Protein AF-0000000086029525 (afdb_homodimer)

Sequence (208 aa):
MMTVWFVSRHEGALAWIEGQTQWRIDRFVPHLDVAQVAAGDVVLGTLPVHLAAQVCAKGAAFYFLQMPQQPEQRGSEYSAEEMTRAGACLRRFDVRLLEDGEKQMMTVWFVSRHEGALAWIEGQTQWRIDRFVPHLDVAQVAAGDVVLGTLPVHLAAQVCAKGAAFYFLQMPQQPEQRGSEYSAEEMTRAGACLRRFDVRLLEDGEKQ

Solvent-accessible surface area (backbone atoms only — not comparable to full-atom values): 11808 Å² total; per-residue (Å²): 134,75,49,31,35,37,31,49,78,49,68,22,57,56,54,35,50,70,67,37,81,90,56,76,74,74,40,80,32,64,67,82,60,66,88,76,60,49,63,60,18,36,40,34,28,68,63,58,58,71,57,44,16,51,42,35,71,51,50,18,48,41,27,40,53,42,65,67,65,58,80,86,51,62,91,60,90,48,49,34,66,54,34,56,72,48,56,45,46,75,44,41,45,48,35,40,76,50,60,87,78,67,70,128,134,74,49,30,35,37,31,50,76,47,67,21,57,56,54,35,52,70,67,38,79,90,55,77,75,72,41,82,32,63,67,82,60,66,89,76,60,48,64,61,18,36,42,34,28,66,63,58,58,72,57,44,17,52,41,36,71,51,50,20,47,40,27,40,54,42,66,65,64,58,80,86,50,62,90,60,89,48,49,34,67,54,34,56,73,49,54,46,45,76,44,39,44,48,35,39,75,49,62,87,76,70,72,127

Organism: NCBI:txid211502

InterPro domains:
  IPR013443 CRISPR-associated protein Csx16 [PF09652] (5-96)
  IPR013443 CRISPR-associated protein Csx16 [TIGR02620] (5-96)

Foldseek 3Di:
DAAEEEEAPAPQVVVLVVPVVVDDHDYYYPDDDLVPAAANYEYEEDDPLVSLQSNVVRNYWYWYWDFPDDPVCPPPHDHSVRSVVRPIDIDTDHGHDDDVPPDD/DAAEEEEAPAPQVVVLVVPVVVDDHDYYYPDDDLVPAAARYEYEEDDDLVSLQSCVVRNYWYWYWDFPDDPVCPPPHDHSVRSVVRPIDIDTDHGHDDDVPDDD

Secondary structure (DSSP, 8-state):
-PPEEEE-S-HHHHHHHHT-TT---SEEESS--GGG--TT-EEEE---HHHHHHHHHTT-EEEEEE----GGGTT----HHHHHHHT-EEEEEEEEE--TT---/-PPEEEE-S-HHHHHHHHT-TT---SEEESS--GGG--TT-EEEE---HHHHHHHHHTT-EEEEEE----GGGTT----HHHHHHHT-EEEEEEEEE--TT---

Radius of gyration: 17.15 Å; Cα contacts (8 Å, |Δi|>4): 387; chains: 2; bounding box: 35×47×42 Å

pLDDT: mean 92.0, std 12.54, range [28.73, 98.81]

Structure (mmCIF, N/CA/C/O backbone):
data_AF-0000000086029525-model_v1
#
loop_
_entity.id
_entity.type
_entity.pdbx_description
1 polymer 'CRISPR-associated protein Csx16'
#
loop_
_atom_site.group_PDB
_atom_site.id
_atom_site.type_symbol
_atom_site.label_atom_id
_atom_site.label_alt_id
_atom_site.label_comp_id
_atom_site.label_asym_id
_atom_site.label_entity_id
_atom_site.label_seq_id
_atom_site.pdbx_PDB_ins_code
_atom_site.Cartn_x
_atom_site.Cartn_y
_atom_site.Cartn_z
_atom_site.occupancy
_atom_site.B_iso_or_equiv
_atom_site.auth_seq_id
_atom_site.auth_comp_id
_atom_site.auth_asym_id
_atom_site.auth_atom_id
_atom_site.pdbx_PDB_model_num
ATOM 1 N N . MET A 1 1 ? 10.617 -17.156 -19.016 1 83.62 1 MET A N 1
ATOM 2 C CA . MET A 1 1 ? 9.258 -17.594 -18.719 1 83.62 1 MET A CA 1
ATOM 3 C C . MET A 1 1 ? 8.602 -16.688 -17.703 1 83.62 1 MET A C 1
ATOM 5 O O . MET A 1 1 ? 9.289 -16.078 -16.859 1 83.62 1 MET A O 1
ATOM 9 N N . MET A 1 2 ? 7.277 -16.375 -17.797 1 95.81 2 MET A N 1
ATOM 10 C CA . MET A 1 2 ? 6.512 -15.531 -16.891 1 95.81 2 MET A CA 1
ATOM 11 C C . MET A 1 2 ? 6.25 -16.25 -15.562 1 95.81 2 MET A C 1
ATOM 13 O O . MET A 1 2 ? 5.812 -17.406 -15.547 1 95.81 2 MET A O 1
ATOM 17 N N . THR A 1 3 ? 6.695 -15.734 -14.43 1 98.44 3 THR A N 1
ATOM 18 C CA . THR A 1 3 ? 6.445 -16.281 -13.094 1 98.44 3 THR A CA 1
ATOM 19 C C . THR A 1 3 ? 5.289 -15.539 -12.422 1 98.44 3 THR A C 1
ATOM 21 O O . THR A 1 3 ? 5.211 -14.312 -12.484 1 98.44 3 THR A O 1
ATOM 24 N N . VAL A 1 4 ? 4.406 -16.344 -11.883 1 98.62 4 VAL A N 1
ATOM 25 C CA . VAL A 1 4 ? 3.332 -15.766 -11.078 1 98.62 4 VAL A CA 1
ATOM 26 C C . VAL A 1 4 ? 3.641 -15.953 -9.594 1 98.62 4 VAL A C 1
ATOM 28 O O . VAL A 1 4 ? 3.758 -17.078 -9.117 1 98.62 4 VAL A O 1
ATOM 31 N N . TRP A 1 5 ? 3.777 -14.828 -8.906 1 98.62 5 TRP A N 1
ATOM 32 C CA . TRP A 1 5 ? 4.074 -14.805 -7.48 1 98.62 5 TRP A CA 1
ATOM 33 C C . TRP A 1 5 ? 2.818 -14.516 -6.664 1 98.62 5 TRP A C 1
ATOM 35 O O . TRP A 1 5 ? 2.004 -13.672 -7.047 1 98.62 5 TRP A O 1
ATOM 45 N N . PHE A 1 6 ? 2.701 -15.258 -5.598 1 98.75 6 PHE A N 1
ATOM 46 C CA . PHE A 1 6 ? 1.72 -14.867 -4.59 1 98.75 6 PHE A CA 1
ATOM 47 C C . PHE A 1 6 ? 2.398 -14.555 -3.264 1 98.75 6 PHE A C 1
ATOM 49 O O . PHE A 1 6 ? 3.068 -15.414 -2.686 1 98.75 6 PHE A O 1
ATOM 56 N N . VAL A 1 7 ? 2.158 -13.297 -2.814 1 97.38 7 VAL A N 1
ATOM 57 C CA . VAL A 1 7 ? 2.859 -12.805 -1.633 1 97.38 7 VAL A CA 1
ATOM 58 C C . VAL A 1 7 ? 1.886 -12.703 -0.461 1 97.38 7 VAL A C 1
ATOM 60 O O . VAL A 1 7 ? 0.961 -11.883 -0.486 1 97.38 7 VAL A O 1
ATOM 63 N N . SER A 1 8 ? 2.07 -13.477 0.517 1 94.94 8 SER A N 1
ATOM 64 C CA . SER A 1 8 ? 1.297 -13.367 1.749 1 94.94 8 SER A CA 1
ATOM 65 C C . SER A 1 8 ? 1.9 -14.227 2.857 1 94.94 8 SER A C 1
ATOM 67 O O . SER A 1 8 ? 2.426 -15.312 2.594 1 94.94 8 SER A O 1
ATOM 69 N N . ARG A 1 9 ? 1.782 -13.734 4.07 1 90.81 9 ARG A N 1
ATOM 70 C CA . ARG A 1 9 ? 2.189 -14.539 5.215 1 90.81 9 ARG A CA 1
ATOM 71 C C . ARG A 1 9 ? 0.987 -15.211 5.871 1 90.81 9 ARG A C 1
ATOM 73 O O . ARG A 1 9 ? 1.142 -16.016 6.797 1 90.81 9 ARG A O 1
ATOM 80 N N . HIS A 1 10 ? -0.206 -14.836 5.41 1 91.31 10 HIS A N 1
ATOM 81 C CA . HIS A 1 10 ? -1.428 -15.305 6.059 1 91.31 10 HIS A CA 1
ATOM 82 C C . HIS A 1 10 ? -1.913 -16.609 5.441 1 91.31 10 HIS A C 1
ATOM 84 O O . HIS A 1 10 ? -2.143 -16.688 4.23 1 91.31 10 HIS A O 1
ATOM 90 N N . GLU A 1 11 ? -2.215 -17.594 6.305 1 93.81 11 GLU A N 1
ATOM 91 C CA . GLU A 1 11 ? -2.65 -18.906 5.844 1 93.81 11 GLU A CA 1
ATOM 92 C C . GLU A 1 11 ? -3.984 -18.812 5.109 1 93.81 11 GLU A C 1
ATOM 94 O O . GLU A 1 11 ? -4.207 -19.531 4.129 1 93.81 11 GLU A O 1
ATOM 99 N N . GLY A 1 12 ? -4.84 -17.984 5.59 1 95.06 12 GLY A N 1
ATOM 100 C CA . GLY A 1 12 ? -6.117 -17.812 4.922 1 95.06 12 GLY A CA 1
ATOM 101 C C . GLY A 1 12 ? -5.977 -17.328 3.492 1 95.06 12 GLY A C 1
ATOM 102 O O . GLY A 1 12 ? -6.672 -17.812 2.598 1 95.06 12 GLY A O 1
ATOM 103 N N . ALA A 1 13 ? -5.098 -16.484 3.273 1 96.19 13 ALA A N 1
ATOM 104 C CA . ALA A 1 13 ? -4.867 -15.9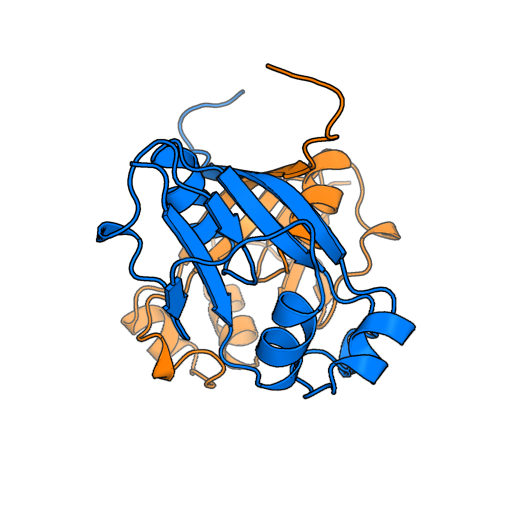45 1.934 1 96.19 13 ALA A CA 1
ATOM 105 C C . ALA A 1 13 ? -4.266 -17.016 1.017 1 96.19 13 ALA A C 1
ATOM 107 O O . ALA A 1 13 ? -4.625 -17.094 -0.161 1 96.19 13 ALA A O 1
ATOM 108 N N . LEU A 1 14 ? -3.367 -17.797 1.582 1 96.94 14 LEU A N 1
ATOM 109 C CA . LEU A 1 14 ? -2.766 -18.875 0.81 1 96.94 14 LEU A CA 1
ATOM 110 C C . LEU A 1 14 ? -3.822 -19.875 0.378 1 96.94 14 LEU A C 1
ATOM 112 O O . LEU A 1 14 ? -3.871 -20.281 -0.79 1 96.94 14 LEU A O 1
ATOM 116 N N . ALA A 1 15 ? -4.621 -20.219 1.321 1 96.81 15 ALA A N 1
ATOM 117 C CA . ALA A 1 15 ? -5.711 -21.141 1.017 1 96.81 15 ALA A CA 1
ATOM 118 C C . ALA A 1 15 ? -6.691 -20.531 0.022 1 96.81 15 ALA A C 1
ATOM 120 O O . ALA A 1 15 ? -7.168 -21.203 -0.89 1 96.81 15 ALA A O 1
ATOM 121 N N . TRP A 1 16 ? -7.023 -19.281 0.193 1 97.69 16 TRP A N 1
ATOM 122 C CA . TRP A 1 16 ? -7.984 -18.562 -0.643 1 97.69 16 TRP A CA 1
ATOM 123 C C . TRP A 1 16 ? -7.527 -18.547 -2.098 1 97.69 16 TRP A C 1
ATOM 125 O O . TRP A 1 16 ? -8.305 -18.844 -3.004 1 97.69 16 TRP A O 1
ATOM 135 N N . ILE A 1 17 ? -6.246 -18.266 -2.363 1 97.94 17 ILE A N 1
ATOM 136 C CA . ILE A 1 17 ? -5.77 -18.109 -3.732 1 97.94 17 ILE A CA 1
ATOM 137 C C . ILE A 1 17 ? -5.754 -19.453 -4.438 1 97.94 17 ILE A C 1
ATOM 139 O O . ILE A 1 17 ? -5.934 -19.531 -5.656 1 97.94 17 ILE A O 1
ATOM 143 N N . GLU A 1 18 ? -5.535 -20.438 -3.674 1 96.12 18 GLU A N 1
ATOM 144 C CA . GLU A 1 18 ? -5.555 -21.781 -4.254 1 96.12 18 GLU A CA 1
ATOM 145 C C . GLU A 1 18 ? -6.93 -22.109 -4.82 1 96.12 18 GLU A C 1
ATOM 147 O O . GLU A 1 18 ? -7.047 -22.906 -5.75 1 96.12 18 GLU A O 1
ATOM 152 N N . GLY A 1 19 ? -7.902 -21.453 -4.207 1 94.81 19 GLY A N 1
ATOM 153 C CA . GLY A 1 19 ? -9.266 -21.656 -4.68 1 94.81 19 GLY A CA 1
ATOM 154 C C . GLY A 1 19 ? -9.617 -20.812 -5.883 1 94.81 19 GLY A C 1
ATOM 155 O O . GLY A 1 19 ? -10.664 -21 -6.496 1 94.81 19 GLY A O 1
ATOM 156 N N . GLN A 1 20 ? -8.805 -19.906 -6.191 1 95.69 20 GLN A N 1
ATOM 157 C CA . GLN A 1 20 ? -9.023 -19.047 -7.352 1 95.69 20 GLN A CA 1
ATOM 158 C C . GLN A 1 20 ? -8.5 -19.703 -8.625 1 95.69 20 GLN A C 1
ATOM 160 O O . GLN A 1 20 ? -7.32 -19.578 -8.953 1 95.69 20 GLN A O 1
ATOM 165 N N . THR A 1 21 ? -9.273 -20.281 -9.422 1 92.25 21 THR A N 1
ATOM 166 C CA . THR A 1 21 ? -8.906 -21.188 -10.5 1 92.25 21 THR A CA 1
ATOM 167 C C . THR A 1 21 ? -8.297 -20.422 -11.672 1 92.25 21 THR A C 1
ATOM 169 O O . THR A 1 21 ? -7.633 -21 -12.531 1 92.25 21 THR A O 1
ATOM 172 N N . GLN A 1 22 ? -8.547 -19.172 -11.711 1 94.06 22 GLN A N 1
ATOM 173 C CA . GLN A 1 22 ? -8.031 -18.375 -12.812 1 94.06 22 GLN A CA 1
ATOM 174 C C . GLN A 1 22 ? -6.539 -18.094 -12.633 1 94.06 22 GLN A C 1
ATOM 176 O O . GLN A 1 22 ? -5.871 -17.641 -13.562 1 94.06 22 GLN A O 1
ATOM 181 N N . TRP A 1 23 ? -6.105 -18.359 -11.445 1 95.81 23 TRP A N 1
ATOM 182 C CA . TRP A 1 23 ? -4.695 -18.094 -11.18 1 95.81 23 TRP A CA 1
ATOM 183 C C . TRP A 1 23 ? -3.92 -19.391 -10.984 1 95.81 23 TRP A C 1
ATOM 185 O O . TRP A 1 23 ? -4.332 -20.25 -10.203 1 95.81 23 TRP A O 1
ATOM 195 N N . ARG A 1 24 ? -2.904 -19.562 -11.711 1 95.75 24 ARG A N 1
ATOM 196 C CA . ARG A 1 24 ? -1.906 -20.594 -11.445 1 95.75 24 ARG A CA 1
ATOM 197 C C . ARG A 1 24 ? -0.646 -20 -10.836 1 95.75 24 ARG A C 1
ATOM 199 O O . ARG A 1 24 ? 0.143 -19.359 -11.523 1 95.75 24 ARG A O 1
ATOM 206 N N . ILE A 1 25 ? -0.387 -20.328 -9.609 1 98.06 25 ILE A N 1
ATOM 207 C CA . ILE A 1 25 ? 0.708 -19.703 -8.875 1 98.06 25 ILE A CA 1
ATOM 208 C C . ILE A 1 25 ? 1.97 -20.562 -9.016 1 98.06 25 ILE A C 1
ATOM 210 O O . ILE A 1 25 ? 1.936 -21.766 -8.797 1 98.06 25 ILE A O 1
ATOM 214 N N . ASP A 1 26 ? 3.047 -19.906 -9.336 1 98.25 26 ASP A N 1
ATOM 215 C CA . ASP A 1 26 ? 4.328 -20.609 -9.461 1 98.25 26 ASP A CA 1
ATOM 216 C C . ASP A 1 26 ? 5.102 -20.562 -8.141 1 98.25 26 ASP A C 1
ATOM 218 O O . ASP A 1 26 ? 5.801 -21.516 -7.793 1 98.25 26 ASP A O 1
ATOM 222 N N . ARG A 1 27 ? 4.98 -19.422 -7.398 1 98.06 27 ARG A N 1
ATOM 223 C CA . ARG A 1 27 ? 5.77 -19.219 -6.191 1 98.06 27 ARG A CA 1
ATOM 224 C C . ARG A 1 27 ? 4.938 -18.562 -5.098 1 98.06 27 ARG A C 1
ATOM 226 O O . ARG A 1 27 ? 4.289 -17.531 -5.332 1 98.06 27 ARG A O 1
ATOM 233 N N . PHE A 1 28 ? 4.957 -19.188 -3.971 1 98.06 28 PHE A N 1
ATOM 234 C CA . PHE A 1 28 ? 4.414 -18.609 -2.752 1 98.06 28 PHE A CA 1
ATOM 235 C C . PHE A 1 28 ? 5.531 -18.062 -1.864 1 98.06 28 PHE A C 1
ATOM 237 O O . PHE A 1 28 ? 6.473 -18.797 -1.536 1 98.06 28 PHE A O 1
ATOM 244 N N . VAL A 1 29 ? 5.391 -16.781 -1.477 1 96.75 29 VAL A N 1
ATOM 245 C CA . VAL A 1 29 ? 6.414 -16.219 -0.599 1 96.75 29 VAL A CA 1
ATOM 246 C C . VAL A 1 29 ? 5.754 -15.383 0.494 1 96.75 29 VAL A C 1
ATOM 248 O O . VAL A 1 29 ? 4.77 -14.688 0.24 1 96.75 29 VAL A O 1
ATOM 251 N N . PRO A 1 30 ? 6.312 -15.469 1.726 1 94.25 30 PRO A N 1
ATOM 252 C CA . PRO A 1 30 ? 5.801 -14.578 2.773 1 94.25 30 PRO A CA 1
ATOM 253 C C . PRO A 1 30 ? 6.23 -13.125 2.58 1 94.25 30 PRO A C 1
ATOM 255 O O . PRO A 1 30 ? 5.52 -12.211 2.992 1 94.25 30 PRO A O 1
ATOM 258 N N . HIS A 1 31 ? 7.434 -12.945 2.043 1 93.94 31 HIS A N 1
ATOM 259 C CA . HIS A 1 31 ? 7.992 -11.641 1.703 1 93.94 31 HIS A CA 1
ATOM 260 C C . HIS A 1 31 ? 8.633 -11.664 0.321 1 93.94 31 HIS A C 1
ATOM 262 O O . HIS A 1 31 ? 9.398 -12.578 -0.002 1 93.94 31 HIS A O 1
ATOM 268 N N . LEU A 1 32 ? 8.367 -10.664 -0.408 1 95.5 32 LEU A N 1
ATOM 269 C CA . LEU A 1 32 ? 8.867 -10.617 -1.777 1 95.5 32 LEU A CA 1
ATOM 270 C C . LEU A 1 32 ? 10.258 -9.992 -1.824 1 95.5 32 LEU A C 1
ATOM 272 O O . LEU A 1 32 ? 10.492 -8.938 -1.235 1 95.5 32 LEU A O 1
ATOM 276 N N . ASP A 1 33 ? 11.156 -10.656 -2.373 1 95.25 33 ASP A N 1
ATOM 277 C CA . ASP A 1 33 ? 12.398 -10.047 -2.822 1 95.25 33 ASP A CA 1
ATOM 278 C C . ASP A 1 33 ? 12.281 -9.531 -4.254 1 95.25 33 ASP A C 1
ATOM 280 O O . ASP A 1 33 ? 12.383 -10.312 -5.207 1 95.25 33 ASP A O 1
ATOM 284 N N . VAL A 1 34 ? 12.109 -8.297 -4.41 1 96.75 34 VAL A N 1
ATOM 285 C CA . VAL A 1 34 ? 11.805 -7.707 -5.711 1 96.75 34 VAL A CA 1
ATOM 286 C C . VAL A 1 34 ? 12.953 -7.98 -6.68 1 96.75 34 VAL A C 1
ATOM 288 O O . VAL A 1 34 ? 12.758 -7.988 -7.898 1 96.75 34 VAL A O 1
ATOM 291 N N . ALA A 1 35 ? 14.148 -8.141 -6.176 1 96.75 35 ALA A N 1
ATOM 292 C CA . ALA A 1 35 ? 15.289 -8.438 -7.035 1 96.75 35 ALA A CA 1
ATOM 293 C C . ALA A 1 35 ? 15.047 -9.703 -7.855 1 96.75 35 ALA A C 1
ATOM 295 O O . ALA A 1 35 ? 15.641 -9.875 -8.922 1 96.75 35 ALA A O 1
ATOM 296 N N . GLN A 1 36 ? 14.18 -10.57 -7.375 1 97.75 36 GLN A N 1
ATOM 297 C CA . GLN A 1 36 ? 13.906 -11.844 -8.031 1 97.75 36 GLN A CA 1
ATOM 298 C C . GLN A 1 36 ? 12.781 -11.711 -9.055 1 97.75 36 GLN A C 1
ATOM 300 O O . GLN A 1 36 ? 12.508 -12.648 -9.805 1 97.75 36 GLN A O 1
ATOM 305 N N . VAL A 1 37 ? 12.117 -10.648 -9.109 1 98.38 37 VAL A N 1
ATOM 306 C CA . VAL A 1 37 ? 11.016 -10.406 -10.039 1 98.38 37 VAL A CA 1
ATOM 307 C C . VAL A 1 37 ? 11.57 -9.961 -11.391 1 98.38 37 VAL A C 1
ATOM 309 O O . VAL A 1 37 ? 12.477 -9.117 -11.445 1 98.38 37 VAL A O 1
ATOM 312 N N . ALA A 1 38 ? 11.109 -10.484 -12.438 1 98.25 38 ALA A N 1
ATOM 313 C CA . ALA A 1 38 ? 11.523 -10.117 -13.789 1 98.25 38 ALA A CA 1
ATOM 314 C C . ALA A 1 38 ? 10.422 -9.367 -14.523 1 98.25 38 ALA A C 1
ATOM 316 O O . ALA A 1 38 ? 9.25 -9.445 -14.141 1 98.25 38 ALA A O 1
ATOM 317 N N . ALA A 1 39 ? 10.852 -8.602 -15.531 1 98.25 39 ALA A N 1
ATOM 318 C CA . ALA A 1 39 ? 9.867 -7.98 -16.422 1 98.25 39 ALA A CA 1
ATOM 319 C C . ALA A 1 39 ? 8.906 -9.023 -16.984 1 98.25 39 ALA A C 1
ATOM 321 O O . ALA A 1 39 ? 9.328 -10.109 -17.391 1 98.25 39 ALA A O 1
ATOM 322 N N . GLY A 1 40 ? 7.613 -8.719 -16.922 1 98.31 40 GLY A N 1
ATOM 323 C CA . GLY A 1 40 ? 6.617 -9.633 -17.469 1 98.31 40 GLY A CA 1
ATOM 324 C C . GLY A 1 40 ? 6.039 -10.562 -16.422 1 98.31 40 GLY A C 1
ATOM 325 O O . GLY A 1 40 ? 5.023 -11.219 -16.656 1 98.31 40 GLY A O 1
ATOM 326 N N . ASP A 1 41 ? 6.676 -10.68 -15.195 1 98.81 41 ASP A N 1
ATOM 327 C CA . ASP A 1 41 ? 6.113 -11.453 -14.094 1 98.81 41 ASP A CA 1
ATOM 328 C C . ASP A 1 41 ? 4.805 -10.836 -13.602 1 98.81 41 ASP A C 1
ATOM 330 O O . ASP A 1 41 ? 4.457 -9.719 -13.984 1 98.81 41 ASP A O 1
ATOM 334 N N . VAL A 1 42 ? 4.078 -11.648 -12.906 1 98.69 42 VAL A N 1
ATOM 335 C CA . VAL A 1 42 ? 2.863 -11.211 -12.234 1 98.69 42 VAL A CA 1
ATOM 336 C C . VAL A 1 42 ? 3.01 -11.398 -10.727 1 98.69 42 VAL A C 1
ATOM 338 O O . VAL A 1 42 ? 3.383 -12.484 -10.266 1 98.69 42 VAL A O 1
ATOM 341 N N . VAL A 1 43 ? 2.801 -10.359 -10.031 1 98.75 43 VAL A N 1
ATOM 342 C CA . VAL A 1 43 ? 2.871 -10.406 -8.57 1 98.75 43 VAL A CA 1
ATOM 343 C C . VAL A 1 43 ? 1.486 -10.164 -7.98 1 98.75 43 VAL A C 1
ATOM 345 O O . VAL A 1 43 ? 0.894 -9.102 -8.195 1 98.75 43 VAL A O 1
ATOM 348 N N . LEU A 1 44 ? 0.964 -11.148 -7.246 1 98.56 44 LEU A N 1
ATOM 349 C CA . LEU A 1 44 ? -0.318 -11.094 -6.555 1 98.56 44 LEU A CA 1
ATOM 350 C C . LEU A 1 44 ? -0.117 -11.023 -5.043 1 98.56 44 LEU A C 1
ATOM 352 O O . LEU A 1 44 ? 0.803 -11.641 -4.504 1 98.56 44 LEU A O 1
ATOM 356 N N . GLY A 1 45 ? -1.069 -10.3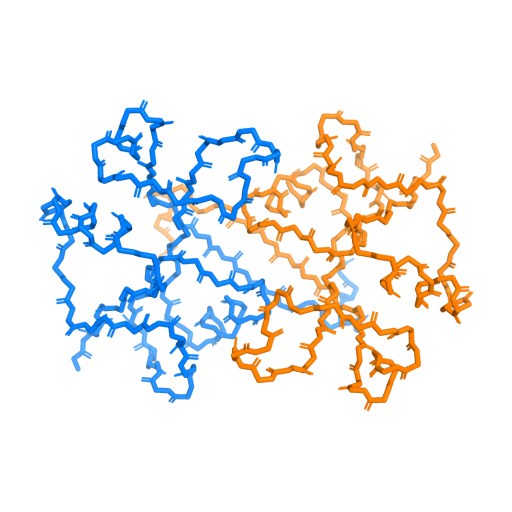05 -4.402 1 96.75 45 GLY A N 1
ATOM 357 C CA . GLY A 1 45 ? -1.056 -10.32 -2.951 1 96.75 45 GLY A CA 1
ATOM 358 C C . GLY A 1 45 ? -0.945 -8.938 -2.336 1 96.75 45 GLY A C 1
ATOM 359 O O . GLY A 1 45 ? -1.531 -7.98 -2.842 1 96.75 45 GLY A O 1
ATOM 360 N N . THR A 1 46 ? -0.375 -8.875 -1.216 1 92.19 46 THR A N 1
ATOM 361 C CA . THR A 1 46 ? -0.274 -7.617 -0.493 1 92.19 46 THR A CA 1
ATOM 362 C C . THR A 1 46 ? 1.181 -7.164 -0.394 1 92.19 46 THR A C 1
ATOM 364 O O . THR A 1 46 ? 2.049 -7.938 0.014 1 92.19 46 THR A O 1
ATOM 367 N N . LEU A 1 47 ? 1.479 -6.035 -0.812 1 93.5 47 LEU A N 1
ATOM 368 C CA . LEU A 1 47 ? 2.771 -5.367 -0.702 1 93.5 47 LEU A CA 1
ATOM 369 C C . LEU A 1 47 ? 2.602 -3.936 -0.204 1 93.5 47 LEU A C 1
ATOM 371 O O . LEU A 1 47 ? 1.59 -3.289 -0.49 1 93.5 47 LEU A O 1
ATOM 375 N N . PRO A 1 48 ? 3.604 -3.492 0.525 1 93.06 48 PRO A N 1
ATOM 376 C CA . PRO A 1 48 ? 3.576 -2.045 0.742 1 93.06 48 PRO A CA 1
ATOM 377 C C . PRO A 1 48 ? 3.734 -1.25 -0.553 1 93.06 48 PRO A C 1
ATOM 379 O O . PRO A 1 48 ? 4.234 -1.779 -1.548 1 93.06 48 PRO A O 1
ATOM 382 N N . VAL A 1 49 ? 3.33 -0.069 -0.563 1 96.69 49 VAL A N 1
ATOM 383 C CA . VAL A 1 49 ? 3.236 0.784 -1.743 1 96.69 49 VAL A CA 1
ATOM 384 C C . VAL A 1 49 ? 4.602 0.885 -2.418 1 96.69 49 VAL A C 1
ATOM 386 O O . VAL A 1 49 ? 4.707 0.786 -3.643 1 96.69 49 VAL A O 1
ATOM 389 N N . HIS A 1 50 ? 5.699 1.027 -1.668 1 95.75 50 HIS A N 1
ATOM 390 C CA . HIS A 1 50 ? 7.008 1.245 -2.275 1 95.75 50 HIS A CA 1
ATOM 391 C C . HIS A 1 50 ? 7.5 -0.01 -2.988 1 95.75 50 HIS A C 1
ATOM 393 O O . HIS A 1 50 ? 8.141 0.079 -4.039 1 95.75 50 HIS A O 1
ATOM 399 N N . LEU A 1 51 ? 7.184 -1.159 -2.463 1 95.94 51 LEU A N 1
ATOM 400 C CA . LEU A 1 51 ? 7.574 -2.393 -3.139 1 95.94 51 LEU A CA 1
ATOM 401 C C . LEU A 1 51 ? 6.719 -2.625 -4.379 1 95.94 51 LEU A C 1
ATOM 403 O O . LEU A 1 51 ? 7.219 -3.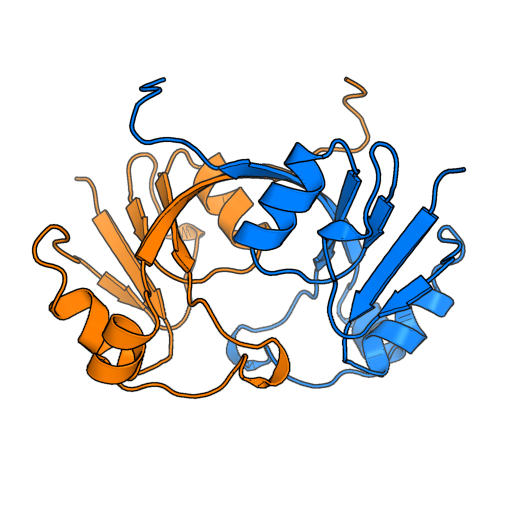098 -5.402 1 95.94 51 LEU A O 1
ATOM 407 N N . ALA A 1 52 ? 5.43 -2.309 -4.25 1 98.12 52 ALA A N 1
ATOM 408 C CA . ALA A 1 52 ? 4.57 -2.373 -5.434 1 98.12 52 ALA A CA 1
ATOM 409 C C . ALA A 1 52 ? 5.113 -1.486 -6.551 1 98.12 52 ALA A C 1
ATOM 411 O O . ALA A 1 52 ? 5.098 -1.876 -7.719 1 98.12 52 ALA A O 1
ATOM 412 N N . ALA A 1 53 ? 5.59 -0.312 -6.18 1 98.31 53 ALA A N 1
ATOM 413 C CA . ALA A 1 53 ? 6.168 0.601 -7.164 1 98.31 53 ALA A CA 1
ATOM 414 C C . ALA A 1 53 ? 7.391 -0.018 -7.832 1 98.31 53 ALA A C 1
ATOM 416 O O . ALA A 1 53 ? 7.582 0.129 -9.039 1 98.31 53 ALA A O 1
ATOM 417 N N . GLN A 1 54 ? 8.188 -0.676 -7.043 1 98.12 54 GLN A N 1
ATOM 418 C CA . GLN A 1 54 ? 9.367 -1.321 -7.605 1 98.12 54 GLN A CA 1
ATOM 419 C C . GLN A 1 54 ? 8.977 -2.443 -8.562 1 98.12 54 GLN A C 1
ATOM 421 O O . GLN A 1 54 ? 9.594 -2.605 -9.617 1 98.12 54 GLN A O 1
ATOM 426 N N . VAL A 1 55 ? 7.996 -3.244 -8.195 1 98.62 55 VAL A N 1
ATOM 427 C CA . VAL A 1 55 ? 7.488 -4.305 -9.055 1 98.62 55 VAL A CA 1
ATOM 428 C C . VAL A 1 55 ? 7.043 -3.717 -10.391 1 98.62 55 VAL A C 1
ATOM 430 O O . VAL A 1 55 ? 7.43 -4.207 -11.453 1 98.62 55 VAL A O 1
ATOM 433 N N . CYS A 1 56 ? 6.227 -2.662 -10.336 1 98.69 56 CYS A N 1
ATOM 434 C CA . CYS A 1 56 ? 5.723 -2.018 -11.539 1 98.69 56 CYS A CA 1
ATOM 435 C C . CYS A 1 56 ? 6.867 -1.436 -12.367 1 98.69 56 CYS A C 1
ATOM 437 O O . CYS A 1 56 ? 6.859 -1.525 -13.594 1 98.69 56 CYS A O 1
ATOM 439 N N . ALA A 1 57 ? 7.805 -0.859 -11.695 1 98.31 57 ALA A N 1
ATOM 440 C CA . ALA A 1 57 ? 8.938 -0.236 -12.383 1 98.31 57 ALA A CA 1
ATOM 441 C C . ALA A 1 57 ? 9.742 -1.27 -13.164 1 98.31 57 ALA A C 1
ATOM 443 O O . ALA A 1 57 ? 10.344 -0.949 -14.188 1 98.31 57 ALA A O 1
ATOM 444 N N . LYS A 1 58 ? 9.727 -2.477 -12.75 1 98.06 58 LYS A N 1
ATOM 445 C CA . LYS A 1 58 ? 10.453 -3.549 -13.422 1 98.06 58 LYS A CA 1
ATOM 446 C C . LYS A 1 58 ? 9.688 -4.059 -14.641 1 98.06 58 LYS A C 1
ATOM 448 O O . LYS A 1 58 ? 10.203 -4.879 -15.406 1 98.06 58 LYS A O 1
ATOM 453 N N . GLY A 1 59 ? 8.516 -3.633 -14.742 1 98.19 59 GLY A N 1
ATOM 454 C CA . GLY A 1 59 ? 7.695 -4.074 -15.859 1 98.19 59 GLY A CA 1
ATOM 455 C C . GLY A 1 59 ? 6.859 -5.301 -15.539 1 98.19 59 GLY A C 1
ATOM 456 O O . GLY A 1 59 ? 6.359 -5.969 -16.438 1 98.19 59 GLY A O 1
ATOM 457 N N . ALA A 1 60 ? 6.754 -5.676 -14.273 1 98.62 60 ALA A N 1
ATOM 458 C CA . ALA A 1 60 ? 5.871 -6.754 -13.836 1 98.62 60 ALA A CA 1
ATOM 459 C C . ALA A 1 60 ? 4.477 -6.223 -13.523 1 98.62 60 ALA A C 1
ATOM 461 O O . ALA A 1 60 ? 4.305 -5.035 -13.242 1 98.62 60 ALA A O 1
ATOM 462 N N . ALA A 1 61 ? 3.5 -7.062 -13.648 1 98.38 61 ALA A N 1
ATOM 463 C CA . ALA A 1 61 ? 2.135 -6.703 -13.273 1 98.38 61 ALA A CA 1
ATOM 464 C C . ALA A 1 61 ? 1.896 -6.926 -11.789 1 98.38 61 ALA A C 1
ATOM 466 O O . ALA A 1 61 ? 2.369 -7.914 -11.219 1 98.38 61 ALA A O 1
ATOM 467 N N . PHE A 1 62 ? 1.15 -6.016 -11.18 1 98.69 62 PHE A N 1
ATOM 468 C CA . PHE A 1 62 ? 0.879 -6.102 -9.75 1 98.69 62 PHE A CA 1
ATOM 469 C C . PHE A 1 62 ? -0.622 -6.133 -9.484 1 98.69 62 PHE A C 1
ATOM 471 O O . PHE A 1 62 ? -1.353 -5.238 -9.914 1 98.69 62 PHE A O 1
ATOM 478 N N . TYR A 1 63 ? -1.056 -7.195 -8.852 1 98.44 63 TYR A N 1
ATOM 479 C CA . TYR A 1 63 ? -2.43 -7.34 -8.383 1 98.44 63 TYR A CA 1
ATOM 480 C C . TYR A 1 63 ? -2.494 -7.305 -6.859 1 98.44 63 TYR A C 1
ATOM 482 O O . TYR A 1 63 ? -1.871 -8.133 -6.188 1 98.44 63 TYR A O 1
ATOM 490 N N . PHE A 1 64 ? -3.242 -6.367 -6.391 1 97.94 64 PHE A N 1
ATOM 491 C CA . PHE A 1 64 ? -3.389 -6.203 -4.949 1 97.94 64 PHE A CA 1
ATOM 492 C C . PHE A 1 64 ? -4.562 -7.023 -4.426 1 97.94 64 PHE A C 1
ATOM 494 O O . PHE A 1 64 ? -5.648 -7.004 -5.008 1 97.94 64 PHE A O 1
ATOM 501 N N . LEU A 1 65 ? -4.281 -7.809 -3.393 1 96.81 65 LEU A N 1
ATOM 502 C CA . LEU A 1 65 ? -5.352 -8.516 -2.703 1 96.81 65 LEU A CA 1
ATOM 503 C C . LEU A 1 65 ? -6.145 -7.57 -1.805 1 96.81 65 LEU A C 1
ATOM 505 O O . LEU A 1 65 ? -5.629 -7.094 -0.792 1 96.81 65 LEU A O 1
ATOM 509 N N . GLN A 1 66 ? -7.324 -7.328 -2.215 1 94.19 66 GLN A N 1
ATOM 510 C CA . GLN A 1 66 ? -8.211 -6.473 -1.438 1 94.19 66 GLN A CA 1
ATOM 511 C C . GLN A 1 66 ? -9.125 -7.301 -0.534 1 94.19 66 GLN A C 1
ATOM 513 O O . GLN A 1 66 ? -9.75 -8.258 -0.987 1 94.19 66 GLN A O 1
ATOM 518 N N . MET A 1 67 ? -9.062 -6.957 0.648 1 91 67 MET A N 1
ATOM 519 C CA . MET A 1 67 ? -9.961 -7.535 1.646 1 91 67 MET A CA 1
ATOM 520 C C . MET A 1 67 ? -10.875 -6.469 2.24 1 91 67 MET A C 1
ATOM 522 O O . MET A 1 67 ? -10.469 -5.723 3.133 1 91 67 MET A O 1
ATOM 526 N N . PRO A 1 68 ? -12.102 -6.418 1.591 1 87.62 68 PRO A N 1
ATOM 527 C CA . PRO A 1 68 ? -13.031 -5.48 2.232 1 87.62 68 PRO A CA 1
ATOM 528 C C . PRO A 1 68 ? -13.242 -5.789 3.713 1 87.62 68 PRO A C 1
ATOM 530 O O . PRO A 1 68 ? -13.727 -6.871 4.059 1 87.62 68 PRO A O 1
ATOM 533 N N . GLN A 1 69 ? -12.742 -4.988 4.543 1 83 69 GLN A N 1
ATOM 534 C CA . GLN A 1 69 ? -12.867 -5.16 5.984 1 83 69 GLN A CA 1
ATOM 535 C C . GLN A 1 69 ? -12.867 -3.814 6.703 1 83 69 GLN A C 1
ATOM 537 O O . GLN A 1 69 ? -12.43 -2.807 6.141 1 83 69 GLN A O 1
ATOM 542 N N . GLN A 1 70 ? -13.43 -3.918 7.887 1 81.12 70 GLN A N 1
ATOM 543 C CA . GLN A 1 70 ? -13.344 -2.725 8.719 1 81.12 70 GLN A CA 1
ATOM 544 C C . GLN A 1 70 ? -11.898 -2.445 9.125 1 81.12 70 GLN A C 1
ATOM 546 O O . GLN A 1 70 ? -11.102 -3.375 9.281 1 81.12 70 GLN A O 1
ATOM 551 N N . PRO A 1 71 ? -11.531 -1.138 9.188 1 76.88 71 PRO A N 1
ATOM 552 C CA . PRO A 1 71 ? -10.148 -0.76 9.508 1 76.88 71 PRO A CA 1
ATOM 553 C C . PRO A 1 71 ? -9.617 -1.461 10.75 1 76.88 71 PRO A C 1
ATOM 555 O O . PRO A 1 71 ? -8.453 -1.85 10.797 1 76.88 71 PRO A O 1
ATOM 558 N N . GLU A 1 72 ? -10.547 -1.755 11.664 1 74.94 72 GLU A N 1
ATOM 559 C CA . GLU A 1 72 ? -10.141 -2.34 12.945 1 74.94 72 GLU A CA 1
ATOM 560 C C . GLU A 1 72 ? -9.797 -3.818 12.781 1 74.94 72 GLU A C 1
ATOM 562 O O . GLU A 1 72 ? -9.164 -4.41 13.664 1 74.94 72 GLU A O 1
ATOM 567 N N . GLN A 1 73 ? -10.211 -4.309 11.664 1 78.81 73 GLN A N 1
ATOM 568 C CA . GLN A 1 73 ? -10.023 -5.742 11.469 1 78.81 73 GLN A CA 1
ATOM 569 C C . GLN A 1 73 ? -8.773 -6.023 10.633 1 78.81 73 GLN A C 1
ATOM 571 O O . GLN A 1 73 ? -8.406 -7.18 10.43 1 78.81 73 GLN A O 1
ATOM 576 N N . ARG A 1 74 ? -8.18 -4.918 10.25 1 72.69 74 ARG A N 1
ATOM 577 C CA . ARG A 1 74 ? -6.977 -5.121 9.445 1 72.69 74 ARG A CA 1
ATOM 578 C C . ARG A 1 74 ? -5.879 -5.789 10.266 1 72.69 74 ARG A C 1
ATOM 580 O O . ARG A 1 74 ? -5.699 -5.48 11.445 1 72.69 74 ARG A O 1
ATOM 587 N N . GLY A 1 75 ? -5.238 -6.672 9.664 1 72.56 75 GLY A N 1
ATOM 588 C CA . GLY A 1 75 ? -4.219 -7.438 10.367 1 72.56 75 GLY A CA 1
ATOM 589 C C . GLY A 1 75 ? -4.754 -8.711 10.992 1 72.56 75 GLY A C 1
ATOM 590 O O . GLY A 1 75 ? -3.988 -9.531 11.5 1 72.56 75 GLY A O 1
ATOM 591 N N . SER A 1 76 ? -6.035 -8.875 10.906 1 78.44 76 SER A N 1
ATOM 592 C CA . SER A 1 76 ? -6.656 -10.086 11.445 1 78.44 76 SER A CA 1
ATOM 593 C C . SER A 1 76 ? -6.484 -11.266 10.5 1 78.44 76 SER A C 1
ATOM 595 O O . SER A 1 76 ? -6.285 -11.078 9.297 1 78.44 76 SER A O 1
ATOM 597 N N . GLU A 1 77 ? -6.594 -12.375 11.086 1 86.56 77 GLU A N 1
ATOM 598 C CA . GLU A 1 77 ? -6.531 -13.594 10.281 1 86.56 77 GLU A CA 1
ATOM 599 C C . GLU A 1 77 ? -7.926 -14.062 9.867 1 86.56 77 GLU A C 1
ATOM 601 O O . GLU A 1 77 ? -8.844 -14.094 10.688 1 86.56 77 GLU A O 1
ATOM 606 N N . TYR A 1 78 ? -8.055 -14.359 8.609 1 91.31 78 TYR A N 1
ATOM 607 C CA . TYR A 1 78 ? -9.289 -14.875 8.031 1 91.31 78 TYR A CA 1
ATOM 608 C C . TYR A 1 78 ? -9.062 -16.234 7.387 1 91.31 78 TYR A C 1
ATOM 610 O O . TYR A 1 78 ? -7.969 -16.531 6.895 1 91.31 78 TYR A O 1
ATOM 618 N N . SER A 1 79 ? -10.148 -17.047 7.516 1 93.81 79 SER A N 1
ATOM 619 C CA . SER A 1 79 ? -10.117 -18.266 6.699 1 93.81 79 SER A CA 1
ATOM 620 C C . SER A 1 79 ? -10.406 -17.953 5.234 1 93.81 79 SER A C 1
ATOM 622 O O . SER A 1 79 ? -10.891 -16.859 4.91 1 93.81 79 SER A O 1
ATOM 624 N N . ALA A 1 80 ? -10.148 -18.906 4.41 1 95.94 80 ALA A N 1
ATOM 625 C CA . ALA A 1 80 ? -10.453 -18.75 2.99 1 95.94 80 ALA A CA 1
ATOM 626 C C . ALA A 1 80 ? -11.945 -18.484 2.773 1 95.94 80 ALA A C 1
ATOM 628 O O . ALA A 1 80 ? -12.32 -17.656 1.945 1 95.94 80 ALA A O 1
ATOM 629 N N . GLU A 1 81 ? -12.68 -19.188 3.504 1 95.5 81 GLU A N 1
ATOM 630 C CA . GLU A 1 81 ? -14.133 -19.047 3.383 1 95.5 81 GLU A CA 1
ATOM 631 C C . GLU A 1 81 ? -14.586 -17.656 3.836 1 95.5 81 GLU A C 1
ATOM 633 O O . GLU A 1 81 ? -15.422 -17.031 3.188 1 95.5 81 GLU A O 1
ATOM 638 N N . GLU A 1 82 ? -14.031 -17.234 4.922 1 94.62 82 GLU A N 1
ATOM 639 C CA . GLU A 1 82 ? -14.352 -15.906 5.418 1 94.62 82 GLU A CA 1
ATOM 640 C C . GLU A 1 82 ? -13.914 -14.828 4.43 1 94.62 82 GLU A C 1
ATOM 642 O O . GLU A 1 82 ? -14.633 -13.844 4.215 1 94.62 82 GLU A O 1
ATOM 647 N N . MET A 1 83 ? -12.789 -15.047 3.791 1 95.25 83 MET A N 1
ATOM 648 C CA . MET A 1 83 ? -12.305 -14.102 2.791 1 95.25 83 MET A CA 1
ATOM 649 C C . MET A 1 83 ? -13.25 -14.031 1.602 1 95.25 83 MET A C 1
ATOM 651 O O . MET A 1 83 ? -13.586 -12.938 1.135 1 95.25 83 MET A O 1
ATOM 655 N N . THR A 1 84 ? -13.664 -15.172 1.184 1 95.06 84 THR A N 1
ATOM 656 C CA . THR A 1 84 ? -14.602 -15.227 0.066 1 95.06 84 THR A CA 1
ATOM 657 C C . THR A 1 84 ? -15.906 -14.516 0.417 1 95.06 84 THR A C 1
ATOM 659 O O . THR A 1 84 ? -16.406 -13.711 -0.372 1 95.06 84 THR A O 1
ATOM 662 N N . ARG A 1 85 ? -16.344 -14.711 1.616 1 94.31 85 ARG A N 1
ATOM 663 C CA . ARG A 1 85 ? -17.594 -14.102 2.062 1 94.31 85 ARG A CA 1
ATOM 664 C C . ARG A 1 85 ? -17.453 -12.586 2.178 1 94.31 85 ARG A C 1
ATOM 666 O O . ARG A 1 85 ? -18.391 -11.844 1.882 1 94.31 85 ARG A O 1
ATOM 673 N N . ALA A 1 86 ? -16.297 -12.203 2.586 1 93.19 86 ALA A N 1
ATOM 674 C CA . ALA A 1 86 ? -16.047 -10.781 2.775 1 93.19 86 ALA A CA 1
ATOM 675 C C . ALA A 1 86 ? -15.867 -10.07 1.437 1 93.19 86 ALA A C 1
ATOM 677 O O . ALA A 1 86 ? -15.867 -8.836 1.374 1 93.19 86 ALA A O 1
ATOM 678 N N . GLY A 1 87 ? -15.688 -10.836 0.356 1 94.88 87 GLY A N 1
ATOM 679 C CA . GLY A 1 87 ? -15.547 -10.242 -0.964 1 94.88 87 GLY A CA 1
ATOM 680 C C . GLY A 1 87 ? -14.102 -9.977 -1.345 1 94.88 87 GLY A C 1
ATOM 681 O O . GLY A 1 87 ? -13.812 -9.023 -2.076 1 94.88 87 GLY A O 1
ATOM 682 N N . ALA A 1 88 ? -13.188 -10.805 -0.812 1 95.44 88 ALA A N 1
ATOM 683 C CA . ALA A 1 88 ? -11.781 -10.695 -1.191 1 95.44 88 ALA A CA 1
ATOM 684 C C . ALA A 1 88 ? -11.609 -10.82 -2.703 1 95.44 88 ALA A C 1
ATOM 686 O O . ALA A 1 88 ? -12.281 -11.633 -3.346 1 95.44 88 ALA A O 1
ATOM 687 N N . CYS A 1 89 ? -10.766 -10.008 -3.256 1 96 89 CYS A N 1
ATOM 688 C CA . CYS A 1 89 ? -10.523 -10.047 -4.691 1 96 89 CYS A CA 1
ATOM 689 C C . CYS A 1 89 ? -9.141 -9.484 -5.027 1 96 89 CYS A C 1
ATOM 691 O O . CYS A 1 89 ? -8.492 -8.883 -4.18 1 96 89 CYS A O 1
ATOM 693 N N . LEU A 1 90 ? -8.68 -9.758 -6.219 1 96.94 90 LEU A N 1
ATOM 694 C CA . LEU A 1 90 ? -7.441 -9.219 -6.758 1 96.94 90 LEU A CA 1
ATOM 695 C C . LEU A 1 90 ? -7.727 -8.148 -7.805 1 96.94 90 LEU A C 1
ATOM 697 O O . LEU A 1 90 ? -8.531 -8.359 -8.719 1 96.94 90 LEU A O 1
ATOM 701 N N . ARG A 1 91 ? -7.098 -7.004 -7.617 1 97.19 91 ARG A N 1
ATOM 702 C CA . ARG A 1 91 ? -7.238 -5.922 -8.586 1 9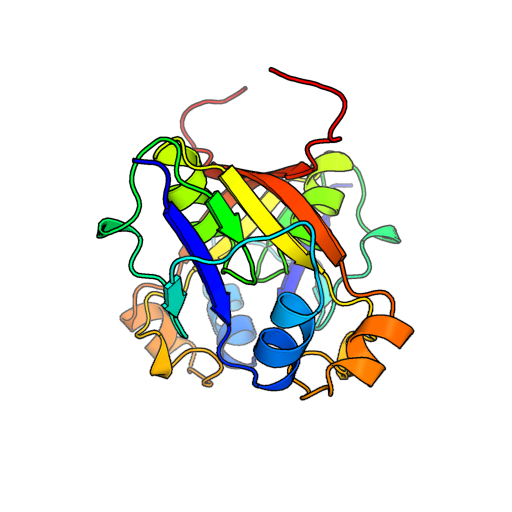7.19 91 ARG A CA 1
ATOM 703 C C . ARG A 1 91 ? -5.871 -5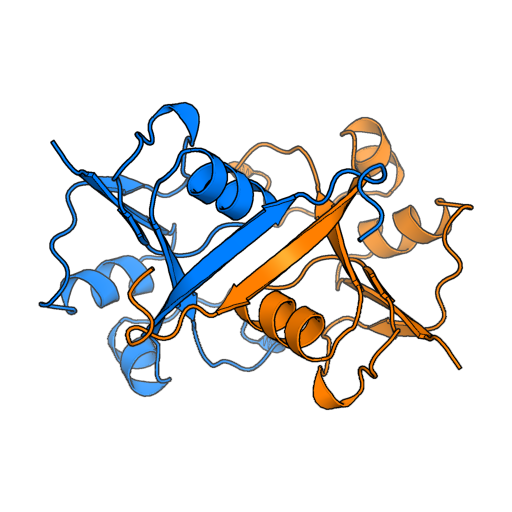.406 -9.031 1 97.19 91 ARG A C 1
ATOM 705 O O . ARG A 1 91 ? -4.949 -5.297 -8.219 1 97.19 91 ARG A O 1
ATOM 712 N N . ARG A 1 92 ? -5.84 -5.039 -10.273 1 98.31 92 ARG A N 1
ATOM 713 C CA . ARG A 1 92 ? -4.566 -4.613 -10.844 1 98.31 92 ARG A CA 1
ATOM 714 C C . ARG A 1 92 ? -4.34 -3.123 -10.617 1 98.31 92 ARG A C 1
ATOM 716 O O . ARG A 1 92 ? -5.242 -2.311 -10.82 1 98.31 92 ARG A O 1
ATOM 723 N N . PHE A 1 93 ? -3.152 -2.801 -10.258 1 98.62 93 PHE A N 1
ATOM 724 C CA . PHE A 1 93 ? -2.785 -1.41 -10.023 1 98.62 93 PHE A CA 1
ATOM 725 C C . PHE A 1 93 ? -1.471 -1.074 -10.719 1 98.62 93 PHE A C 1
ATOM 727 O O . PHE A 1 93 ? -0.626 -1.95 -10.914 1 98.62 93 PHE A O 1
ATOM 734 N N . ASP A 1 94 ? -1.344 0.116 -11.148 1 98.69 94 ASP A N 1
ATOM 735 C CA . ASP A 1 94 ? -0.056 0.728 -11.461 1 98.69 94 ASP A CA 1
ATOM 736 C C . ASP A 1 94 ? 0.396 1.659 -10.336 1 98.69 94 ASP A C 1
ATOM 738 O O . ASP A 1 94 ? -0.375 2.502 -9.875 1 98.69 94 ASP A O 1
ATOM 742 N N . VAL A 1 95 ? 1.554 1.448 -9.867 1 98.69 95 VAL A N 1
ATOM 743 C CA . VAL A 1 95 ? 2.133 2.227 -8.773 1 98.69 95 VAL A CA 1
ATOM 744 C C . VAL A 1 95 ? 3.467 2.822 -9.219 1 98.69 95 VAL A C 1
ATOM 746 O O . VAL A 1 95 ? 4.352 2.1 -9.688 1 98.69 95 VAL A O 1
ATOM 749 N N . ARG A 1 96 ? 3.617 4.188 -9.023 1 98.56 96 ARG A N 1
ATOM 750 C CA . ARG A 1 96 ? 4.812 4.859 -9.516 1 98.56 96 ARG A CA 1
ATOM 751 C C . ARG A 1 96 ? 5.359 5.84 -8.484 1 98.56 96 ARG A C 1
ATOM 753 O O . ARG A 1 96 ? 4.613 6.66 -7.945 1 98.56 96 ARG A O 1
ATOM 760 N N . LEU A 1 97 ? 6.586 5.727 -8.195 1 98.12 97 LEU A N 1
ATOM 761 C CA . LEU A 1 97 ? 7.289 6.754 -7.434 1 98.12 97 LEU A CA 1
ATOM 762 C C . LEU A 1 97 ? 7.395 8.047 -8.234 1 98.12 97 LEU A C 1
ATOM 764 O O . LEU A 1 97 ? 7.777 8.031 -9.406 1 98.12 97 LEU A O 1
ATOM 768 N N . LEU A 1 98 ? 6.945 9.141 -7.617 1 96.19 98 LEU A N 1
ATOM 769 C CA . LEU A 1 98 ? 7.031 10.43 -8.289 1 96.19 98 LEU A CA 1
ATOM 770 C C . LEU A 1 98 ? 8.227 11.227 -7.785 1 96.19 98 LEU A C 1
ATOM 772 O O . LEU A 1 98 ? 8.461 11.312 -6.574 1 96.19 98 LEU A O 1
ATOM 776 N N . GLU A 1 99 ? 9.328 11.344 -8.484 1 81.25 99 GLU A N 1
ATOM 777 C CA . GLU A 1 99 ? 10.508 12.109 -8.086 1 81.25 99 GLU A CA 1
ATOM 778 C C . GLU A 1 99 ? 10.18 13.594 -7.977 1 81.25 99 GLU A C 1
ATOM 780 O O . GLU A 1 99 ? 9.312 14.102 -8.688 1 81.25 99 GLU A O 1
ATOM 785 N N . ASP A 1 100 ? 10.234 14.25 -6.84 1 63.84 100 ASP A N 1
ATOM 786 C CA . ASP A 1 100 ? 10.023 15.688 -6.672 1 63.84 100 ASP A CA 1
ATOM 787 C C . ASP A 1 100 ? 10.336 16.438 -7.957 1 63.84 100 ASP A C 1
ATOM 789 O O . ASP A 1 100 ? 9.891 17.578 -8.141 1 63.84 100 ASP A O 1
ATOM 793 N N . GLY A 1 101 ? 11.297 16.047 -8.734 1 50.72 101 GLY A N 1
ATOM 794 C CA . GLY A 1 101 ? 11.578 16.906 -9.875 1 50.72 101 GLY A CA 1
ATOM 795 C C . GLY A 1 101 ? 10.422 17.016 -10.844 1 50.72 101 GLY A C 1
ATOM 796 O O . GLY A 1 101 ? 10.422 17.875 -11.727 1 50.72 101 GLY A O 1
ATOM 797 N N . GLU A 1 102 ? 9.805 15.938 -11.203 1 39.62 102 GLU A N 1
ATOM 798 C CA . GLU A 1 102 ? 8.93 16.031 -12.367 1 39.62 102 GLU A CA 1
ATOM 799 C C . GLU A 1 102 ? 7.59 16.656 -12 1 39.62 102 GLU A C 1
ATOM 801 O O . GLU A 1 102 ? 6.816 16.078 -11.242 1 39.62 102 GLU A O 1
ATOM 806 N N . LYS A 1 103 ? 7.547 17.781 -11.586 1 38.34 103 LYS A N 1
ATOM 807 C CA . LYS A 1 103 ? 6.391 18.672 -11.68 1 38.34 103 LYS A CA 1
ATOM 808 C C . LYS A 1 103 ? 5.469 18.25 -12.82 1 38.34 103 LYS A C 1
ATOM 810 O O . LYS A 1 103 ? 5.895 18.188 -13.977 1 38.34 103 LYS A O 1
ATOM 815 N N . GLN A 1 104 ? 4.461 17.359 -12.672 1 29.56 104 GLN A N 1
ATOM 816 C CA . GLN A 1 104 ? 3.52 17.484 -13.781 1 29.56 104 GLN A CA 1
ATOM 817 C C . GLN A 1 104 ? 3.039 18.938 -13.93 1 29.56 104 GLN A C 1
ATOM 819 O O . GLN A 1 104 ? 2.689 19.578 -12.945 1 29.56 104 GLN A O 1
ATOM 824 N N . MET B 1 1 ? -9.742 25.125 0.942 1 83.19 1 MET B N 1
ATOM 825 C CA . MET B 1 1 ? -8.406 25.141 1.54 1 83.19 1 MET B CA 1
ATOM 826 C C . MET B 1 1 ? -7.77 23.75 1.483 1 83.19 1 MET B C 1
ATOM 828 O O . MET B 1 1 ? -8.477 22.75 1.492 1 83.19 1 MET B O 1
ATOM 832 N N . MET B 1 2 ? -6.434 23.609 1.253 1 95.81 2 MET B N 1
ATOM 833 C CA . MET B 1 2 ? -5.684 22.359 1.178 1 95.81 2 MET B CA 1
ATOM 834 C C . MET B 1 2 ? -5.484 21.75 2.566 1 95.81 2 MET B C 1
ATOM 836 O O . MET B 1 2 ? -5.066 22.453 3.492 1 95.81 2 MET B O 1
ATOM 840 N N . THR B 1 3 ? -5.969 20.562 2.854 1 98.44 3 THR B N 1
ATOM 841 C CA . THR B 1 3 ? -5.777 19.844 4.109 1 98.44 3 THR B CA 1
ATOM 842 C C . THR B 1 3 ? -4.637 18.844 3.992 1 98.44 3 THR B C 1
ATOM 844 O O . THR B 1 3 ? -4.531 18.125 2.99 1 98.44 3 THR B O 1
ATOM 847 N N . VAL B 1 4 ? -3.791 18.891 4.992 1 98.62 4 VAL B N 1
ATOM 848 C CA . VAL B 1 4 ? -2.738 17.891 5.078 1 98.62 4 VAL B CA 1
ATOM 849 C C . VAL B 1 4 ? -3.105 16.844 6.133 1 98.62 4 VAL B C 1
ATOM 851 O O . VAL B 1 4 ? -3.26 17.172 7.312 1 98.62 4 VAL B O 1
ATOM 854 N N . TRP B 1 5 ? -3.24 15.609 5.668 1 98.69 5 TRP B N 1
ATOM 855 C CA . TRP B 1 5 ? -3.592 14.477 6.516 1 98.69 5 TRP B CA 1
ATOM 856 C C . TRP B 1 5 ? -2.361 13.641 6.844 1 98.69 5 TRP B C 1
ATOM 858 O O . TRP B 1 5 ? -1.52 13.398 5.973 1 98.69 5 TRP B O 1
ATOM 868 N N . PHE B 1 6 ? -2.299 13.266 8.086 1 98.75 6 PHE B N 1
ATOM 869 C CA . PHE B 1 6 ? -1.349 12.211 8.438 1 98.75 6 PHE B CA 1
ATOM 870 C C . PHE B 1 6 ? -2.07 10.992 8.992 1 98.75 6 PHE B C 1
ATOM 872 O O . PHE B 1 6 ? -2.771 11.078 10 1 98.75 6 PHE B O 1
ATOM 879 N N . VAL B 1 7 ? -1.815 9.852 8.297 1 97.44 7 VAL B N 1
ATOM 880 C CA . VAL B 1 7 ? -2.549 8.625 8.617 1 97.44 7 VAL B CA 1
ATOM 881 C C . VAL B 1 7 ? -1.618 7.625 9.289 1 97.44 7 VAL B C 1
ATOM 883 O O . VAL B 1 7 ? -0.68 7.121 8.664 1 97.44 7 VAL B O 1
ATOM 886 N N . SER B 1 8 ? -1.855 7.34 10.5 1 94.88 8 SER B N 1
ATOM 887 C CA . SER B 1 8 ? -1.123 6.297 11.211 1 94.88 8 SER B CA 1
ATOM 888 C C . SER B 1 8 ? -1.784 5.961 12.539 1 94.88 8 SER B C 1
ATOM 890 O O . SER B 1 8 ? -2.316 6.848 13.211 1 94.88 8 SER B O 1
ATOM 892 N N . ARG B 1 9 ? -1.698 4.703 12.906 1 90.81 9 ARG B N 1
ATOM 893 C CA . ARG B 1 9 ? -2.164 4.305 14.234 1 90.81 9 ARG B CA 1
ATOM 894 C C . ARG B 1 9 ? -1.001 4.188 15.211 1 90.81 9 ARG B C 1
ATOM 896 O O . ARG B 1 9 ? -1.207 3.943 16.406 1 90.81 9 ARG B O 1
ATOM 903 N N . HIS B 1 10 ? 0.222 4.309 14.695 1 91.31 10 HIS B N 1
ATOM 904 C CA . HIS B 1 10 ? 1.409 4.062 15.5 1 91.31 10 HIS B CA 1
ATOM 905 C C . HIS B 1 10 ? 1.894 5.348 16.172 1 91.31 10 HIS B C 1
ATOM 907 O O . HIS B 1 10 ? 2.162 6.34 15.492 1 91.31 10 HIS B O 1
ATOM 913 N N . GLU B 1 11 ? 2.148 5.254 17.484 1 93.69 11 GLU B N 1
ATOM 914 C CA . GLU B 1 11 ? 2.584 6.418 18.25 1 93.69 11 GLU B CA 1
ATOM 915 C C . GLU B 1 11 ? 3.943 6.914 17.766 1 93.69 11 GLU B C 1
ATOM 917 O O . GLU B 1 11 ? 4.195 8.125 17.734 1 93.69 11 GLU B O 1
ATOM 922 N N . GLY B 1 12 ? 4.789 6.008 17.438 1 95 12 GLY B N 1
ATOM 923 C CA . GLY B 1 12 ? 6.094 6.395 16.922 1 95 12 GLY B CA 1
ATOM 924 C C . GLY B 1 12 ? 6.012 7.223 15.656 1 95 12 GLY B C 1
ATOM 925 O O . GLY B 1 12 ? 6.73 8.211 15.508 1 95 12 GLY B O 1
ATOM 926 N N . ALA B 1 13 ? 5.156 6.902 14.828 1 96.12 13 ALA B N 1
ATOM 927 C CA . ALA B 1 13 ? 4.984 7.633 13.57 1 96.12 13 ALA B CA 1
ATOM 928 C C . ALA B 1 13 ? 4.406 9.023 13.82 1 96.12 13 ALA B C 1
ATOM 930 O O . ALA B 1 13 ? 4.805 9.992 13.172 1 96.12 13 ALA B O 1
ATOM 931 N N . LEU B 1 14 ? 3.473 9.078 14.758 1 96.88 14 LEU B N 1
ATOM 932 C CA . LEU B 1 14 ? 2.887 10.367 15.109 1 96.88 14 LEU B CA 1
ATOM 933 C C . LEU B 1 14 ? 3.945 11.305 15.672 1 96.88 14 LEU B C 1
ATOM 935 O O . LEU B 1 14 ? 4.035 12.461 15.266 1 96.88 14 LEU B O 1
ATOM 939 N N . ALA B 1 15 ? 4.699 10.75 16.547 1 96.75 15 ALA B N 1
ATOM 940 C CA . ALA B 1 15 ? 5.785 11.539 17.125 1 96.75 15 ALA B CA 1
ATOM 941 C C . ALA B 1 15 ? 6.812 11.922 16.062 1 96.75 15 ALA B C 1
ATOM 943 O O . ALA B 1 15 ? 7.312 13.047 16.047 1 96.75 15 ALA B O 1
ATOM 944 N N . TRP B 1 16 ? 7.152 11.008 15.195 1 97.62 16 TRP B N 1
ATOM 945 C CA . TRP B 1 16 ? 8.148 11.211 14.148 1 97.62 16 TRP B CA 1
ATOM 946 C C . TRP B 1 16 ? 7.746 12.344 13.219 1 97.62 16 TRP B C 1
ATOM 948 O O . TRP B 1 16 ? 8.555 13.234 12.93 1 97.62 16 TRP B O 1
ATOM 958 N N . ILE B 1 17 ? 6.477 12.406 12.781 1 97.94 17 ILE B N 1
ATOM 959 C CA . ILE B 1 17 ? 6.055 13.391 11.797 1 97.94 17 ILE B CA 1
ATOM 960 C C . ILE B 1 17 ? 6.043 14.781 12.43 1 97.94 17 ILE B C 1
ATOM 962 O O . ILE B 1 17 ? 6.266 15.781 11.742 1 97.94 17 ILE B O 1
ATOM 966 N N . GLU B 1 18 ? 5.785 14.789 13.672 1 96 18 GLU B N 1
ATOM 967 C CA . GLU B 1 18 ? 5.809 16.078 14.367 1 96 18 GLU B CA 1
ATOM 968 C C . GLU B 1 18 ? 7.199 16.703 14.328 1 96 18 GLU B C 1
ATOM 970 O O . GLU B 1 18 ? 7.336 17.922 14.375 1 96 18 GLU B O 1
ATOM 975 N N . GLY B 1 19 ? 8.156 15.797 14.227 1 94.81 19 GLY B N 1
ATOM 976 C CA . GLY B 1 19 ? 9.523 16.266 14.148 1 94.81 19 GLY B CA 1
ATOM 977 C C . GLY B 1 19 ? 9.938 16.688 12.742 1 94.81 19 GLY B C 1
ATOM 978 O O . GLY B 1 19 ? 11.008 17.266 12.547 1 94.81 19 GLY B O 1
ATOM 979 N N . GLN B 1 20 ? 9.141 16.391 11.805 1 95.69 20 GLN B N 1
ATOM 980 C CA . GLN B 1 20 ? 9.414 16.766 10.422 1 95.69 20 GLN B CA 1
ATOM 981 C C . GLN B 1 20 ? 8.93 18.188 10.125 1 95.69 20 GLN B C 1
ATOM 983 O O . GLN B 1 20 ? 7.762 18.391 9.781 1 95.69 20 GLN B O 1
ATOM 988 N N . THR B 1 21 ? 9.727 19.156 10.125 1 92.31 21 THR B N 1
ATOM 989 C CA . THR B 1 21 ? 9.375 20.578 10.156 1 92.31 21 THR B CA 1
ATOM 990 C C . THR B 1 21 ? 8.82 21.016 8.805 1 92.31 21 THR B C 1
ATOM 992 O O . THR B 1 21 ? 8.18 22.062 8.711 1 92.31 21 THR B O 1
ATOM 995 N N . GLN B 1 22 ? 9.102 20.297 7.816 1 94.06 22 GLN B N 1
ATOM 996 C CA . GLN B 1 22 ? 8.633 20.672 6.488 1 94.06 22 GLN B CA 1
ATOM 997 C C . GLN B 1 22 ? 7.145 20.391 6.324 1 94.06 22 GLN B C 1
ATOM 999 O O . GLN B 1 22 ? 6.52 20.844 5.371 1 94.06 22 GLN B O 1
ATOM 1004 N N . TRP B 1 23 ? 6.672 19.609 7.234 1 95.81 23 TRP B N 1
ATOM 1005 C CA . TRP B 1 23 ? 5.258 19.266 7.137 1 95.81 23 TRP B CA 1
ATOM 1006 C C . TRP B 1 23 ? 4.453 19.922 8.242 1 95.81 23 TRP B C 1
ATOM 1008 O O . TRP B 1 23 ? 4.816 19.844 9.422 1 95.81 23 TRP B O 1
ATOM 1018 N N . ARG B 1 24 ? 3.445 20.625 7.898 1 95.75 24 ARG B N 1
ATOM 1019 C CA . ARG B 1 24 ? 2.42 21.078 8.836 1 95.75 24 ARG B CA 1
ATOM 1020 C C . ARG B 1 24 ? 1.149 20.234 8.703 1 95.75 24 ARG B C 1
ATOM 1022 O O . ARG B 1 24 ? 0.399 20.391 7.734 1 95.75 24 ARG B O 1
ATOM 1029 N N . ILE B 1 25 ? 0.847 19.5 9.703 1 98.06 25 ILE B N 1
ATOM 1030 C CA . ILE B 1 25 ? -0.263 18.547 9.633 1 98.06 25 ILE B CA 1
ATOM 1031 C C . ILE B 1 25 ? -1.535 19.203 10.164 1 98.06 25 ILE B C 1
ATOM 1033 O O . ILE B 1 25 ? -1.531 19.781 11.258 1 98.06 25 ILE B O 1
ATOM 1037 N N . ASP B 1 26 ? -2.592 19.094 9.422 1 98.25 26 ASP B N 1
ATOM 1038 C CA . ASP B 1 26 ? -3.881 19.625 9.844 1 98.25 26 ASP B CA 1
ATOM 1039 C C . ASP B 1 26 ? -4.703 18.578 10.586 1 98.25 26 ASP B C 1
ATOM 1041 O O . ASP B 1 26 ? -5.43 18.906 11.531 1 98.25 26 ASP B O 1
ATOM 1045 N N . ARG B 1 27 ? -4.59 17.297 10.164 1 98 27 ARG B N 1
ATOM 1046 C CA . ARG B 1 27 ? -5.422 16.234 10.727 1 98 27 ARG B CA 1
ATOM 1047 C C . ARG B 1 27 ? -4.617 14.953 10.914 1 98 27 ARG B C 1
ATOM 1049 O O . ARG B 1 27 ? -3.941 14.5 9.992 1 98 27 ARG B O 1
ATOM 1056 N N . PHE B 1 28 ? -4.688 14.461 12.102 1 98.06 28 PHE B N 1
ATOM 1057 C CA . PHE B 1 28 ? -4.176 13.133 12.414 1 98.06 28 PHE B CA 1
ATOM 1058 C C . PHE B 1 28 ? -5.309 12.125 12.508 1 98.06 28 PHE B C 1
ATOM 1060 O O . PHE B 1 28 ? -6.273 12.328 13.25 1 98.06 28 PHE B O 1
ATOM 1067 N N . VAL B 1 29 ? -5.156 11.023 11.742 1 96.75 29 VAL B N 1
ATOM 1068 C CA . VAL B 1 29 ? -6.199 10.008 11.812 1 96.75 29 VAL B CA 1
ATOM 1069 C C . VAL B 1 29 ? -5.562 8.617 11.852 1 96.75 29 VAL B C 1
ATOM 1071 O O . VAL B 1 29 ? -4.562 8.367 11.18 1 96.75 29 VAL B O 1
ATOM 1074 N N . PRO B 1 30 ? -6.164 7.707 12.664 1 94.25 30 PRO B N 1
ATOM 1075 C CA . PRO B 1 30 ? -5.676 6.328 12.633 1 94.25 30 PRO B CA 1
ATOM 1076 C C . PRO B 1 30 ? -6.074 5.59 11.359 1 94.25 30 PRO B C 1
ATOM 1078 O O . PRO B 1 30 ? -5.359 4.691 10.906 1 94.25 30 PRO B O 1
ATOM 1081 N N . HIS B 1 31 ? -7.25 5.918 10.828 1 93.94 31 HIS B N 1
ATOM 1082 C CA . HIS B 1 31 ? -7.773 5.387 9.578 1 93.94 31 HIS B CA 1
ATOM 1083 C C . HIS B 1 31 ? -8.367 6.496 8.711 1 93.94 31 HIS B C 1
ATOM 1085 O O . HIS B 1 31 ? -9.141 7.32 9.203 1 93.94 31 HIS B O 1
ATOM 1091 N N . LEU B 1 32 ? -8.055 6.449 7.496 1 95.5 32 LEU B N 1
ATOM 1092 C CA . LEU B 1 32 ? -8.508 7.504 6.594 1 95.5 32 LEU B CA 1
ATOM 1093 C C . LEU B 1 32 ? -9.883 7.176 6.027 1 95.5 32 LEU B C 1
ATOM 1095 O O . LEU B 1 32 ? -10.117 6.062 5.555 1 95.5 32 LEU B O 1
ATOM 1099 N N . ASP B 1 33 ? -10.773 8.031 6.172 1 95.25 33 ASP B N 1
ATOM 1100 C CA . ASP B 1 33 ? -11.992 8.031 5.371 1 95.25 33 ASP B CA 1
ATOM 1101 C C . ASP B 1 33 ? -11.812 8.836 4.086 1 95.25 33 ASP B C 1
ATOM 1103 O O . ASP B 1 33 ? -11.898 10.062 4.098 1 95.25 33 ASP B O 1
ATOM 1107 N N . VAL B 1 34 ? -11.617 8.188 3.021 1 96.75 34 VAL B N 1
ATOM 1108 C CA . VAL B 1 34 ? -11.266 8.828 1.762 1 96.75 34 VAL B CA 1
ATOM 1109 C C . VAL B 1 34 ? -12.375 9.781 1.336 1 96.75 34 VAL B C 1
ATOM 1111 O O . VAL B 1 34 ? -12.133 10.742 0.6 1 96.75 34 VAL B O 1
ATOM 1114 N N . ALA B 1 35 ? -13.586 9.508 1.733 1 96.81 35 ALA B N 1
ATOM 1115 C CA . ALA B 1 35 ? -14.703 10.391 1.39 1 96.81 35 ALA B CA 1
ATOM 1116 C C . ALA B 1 35 ? -14.453 11.812 1.885 1 96.81 35 ALA B C 1
ATOM 1118 O O . ALA B 1 35 ? -15.008 12.766 1.343 1 96.81 35 ALA B O 1
ATOM 1119 N N . GLN B 1 36 ? -13.617 11.961 2.887 1 97.75 36 GLN B N 1
ATOM 1120 C CA . GLN B 1 36 ? -13.344 13.258 3.496 1 97.75 36 GLN B CA 1
ATOM 1121 C C . GLN B 1 36 ? -12.188 13.961 2.799 1 97.75 36 GLN B C 1
ATOM 1123 O O . GLN B 1 36 ? -11.898 15.125 3.08 1 97.75 36 GLN B O 1
ATOM 1128 N N . VAL B 1 37 ? -11.492 13.328 1.963 1 98.38 37 VAL B N 1
ATOM 1129 C CA . VAL B 1 37 ? -10.359 13.891 1.24 1 98.38 37 VAL B CA 1
ATOM 1130 C C . VAL B 1 37 ? -10.852 14.672 0.029 1 98.38 37 VAL B C 1
ATOM 1132 O O . VAL B 1 37 ? -11.734 14.219 -0.698 1 98.38 37 VAL B O 1
ATOM 1135 N N . ALA B 1 38 ? -10.367 15.82 -0.188 1 98.25 38 ALA B N 1
ATOM 1136 C CA . ALA B 1 38 ? -10.727 16.656 -1.327 1 98.25 38 ALA B CA 1
ATOM 1137 C C . ALA B 1 38 ? -9.578 16.75 -2.33 1 98.25 38 ALA B C 1
ATOM 1139 O O . ALA B 1 38 ? -8.422 16.469 -1.988 1 98.25 38 ALA B O 1
ATOM 1140 N N . ALA B 1 39 ? -9.961 17.062 -3.582 1 98.25 39 ALA B N 1
ATOM 1141 C CA . ALA B 1 39 ? -8.93 17.359 -4.578 1 98.25 39 ALA B CA 1
ATOM 1142 C C . ALA B 1 39 ? -7.973 18.438 -4.078 1 98.25 39 ALA B C 1
ATOM 1144 O O . ALA B 1 39 ? -8.398 19.438 -3.492 1 98.25 39 ALA B O 1
ATOM 1145 N N . GLY B 1 40 ? -6.672 18.172 -4.234 1 98.31 40 GLY B N 1
ATOM 1146 C CA . GLY B 1 40 ? -5.676 19.141 -3.816 1 98.31 40 GLY B CA 1
ATOM 1147 C C . GLY B 1 40 ? -5.148 18.891 -2.416 1 98.31 40 GLY B C 1
ATOM 1148 O O . GLY B 1 40 ? -4.137 19.469 -2.014 1 98.31 40 GLY B O 1
ATOM 1149 N N . ASP B 1 41 ? -5.824 18.016 -1.588 1 98.75 41 ASP B N 1
ATOM 1150 C CA . ASP B 1 41 ? -5.312 17.625 -0.277 1 98.75 41 ASP B CA 1
ATOM 1151 C C . ASP B 1 41 ? -4.016 16.828 -0.406 1 98.75 41 ASP B C 1
ATOM 1153 O O . ASP B 1 41 ? -3.633 16.438 -1.508 1 98.75 41 ASP B O 1
ATOM 1157 N N . VAL B 1 42 ? -3.338 16.781 0.683 1 98.69 42 VAL B N 1
ATOM 1158 C CA . VAL B 1 42 ? -2.141 15.953 0.802 1 98.69 42 VAL B CA 1
ATOM 1159 C C . VAL B 1 42 ? -2.352 14.898 1.879 1 98.69 42 VAL B C 1
ATOM 1161 O O . VAL B 1 42 ? -2.764 15.211 2.998 1 98.69 42 VAL B O 1
ATOM 1164 N N . VAL B 1 43 ? -2.141 13.695 1.497 1 98.75 43 VAL B N 1
ATOM 1165 C CA . VAL B 1 43 ? -2.268 12.586 2.436 1 98.75 43 VAL B CA 1
ATOM 1166 C C . VAL B 1 43 ? -0.902 11.938 2.658 1 98.75 43 VAL B C 1
ATOM 1168 O O . VAL B 1 43 ? -0.282 11.445 1.714 1 98.75 43 VAL B O 1
ATOM 1171 N N . LEU B 1 44 ? -0.428 11.961 3.91 1 98.56 44 LEU B N 1
ATOM 1172 C CA . LEU B 1 44 ? 0.83 11.367 4.344 1 98.56 44 LEU B CA 1
ATOM 1173 C C . LEU B 1 44 ? 0.577 10.141 5.215 1 98.56 44 LEU B C 1
ATOM 1175 O O . LEU B 1 44 ? -0.371 10.125 6.004 1 98.56 44 LEU B O 1
ATOM 1179 N N . GLY B 1 45 ? 1.507 9.188 5.09 1 96.81 45 GLY B N 1
ATOM 1180 C CA . GLY B 1 45 ? 1.444 8.062 6.004 1 96.81 45 GLY B CA 1
ATOM 1181 C C . GLY B 1 45 ? 1.337 6.723 5.297 1 96.81 45 GLY B C 1
ATOM 1182 O O . GLY B 1 45 ? 1.966 6.512 4.258 1 96.81 45 GLY B O 1
ATOM 1183 N N . THR B 1 46 ? 0.727 5.816 5.918 1 92.38 46 THR B N 1
ATOM 1184 C CA . THR B 1 46 ? 0.62 4.469 5.371 1 92.38 46 THR B CA 1
ATOM 1185 C C . THR B 1 46 ? -0.829 4.137 5.027 1 92.38 46 THR B C 1
ATOM 1187 O O . THR B 1 46 ? -1.726 4.316 5.855 1 92.38 46 THR B O 1
ATOM 1190 N N . LEU B 1 47 ? -1.08 3.764 3.865 1 93.56 47 LEU B N 1
ATOM 1191 C CA . LEU B 1 47 ? -2.363 3.287 3.361 1 93.56 47 LEU B CA 1
ATOM 1192 C C . LEU B 1 47 ? -2.188 2.004 2.555 1 93.56 47 LEU B C 1
ATOM 1194 O O . LEU B 1 47 ? -1.156 1.809 1.909 1 93.56 47 LEU B O 1
ATOM 1198 N N . PRO B 1 48 ? -3.221 1.167 2.625 1 93.19 48 PRO B N 1
ATOM 1199 C CA . PRO B 1 48 ? -3.182 0.096 1.625 1 93.19 48 PRO B CA 1
ATOM 1200 C C . PRO B 1 48 ? -3.279 0.621 0.195 1 93.19 48 PRO B C 1
ATOM 1202 O O . PRO B 1 48 ? -3.75 1.739 -0.026 1 93.19 48 PRO B O 1
ATOM 1205 N N . VAL B 1 49 ? -2.848 -0.11 -0.725 1 96.69 49 VAL B N 1
ATOM 1206 C CA . VAL B 1 49 ? -2.691 0.284 -2.121 1 96.69 49 VAL B CA 1
ATOM 1207 C C . VAL B 1 49 ? -4.027 0.776 -2.67 1 96.69 49 VAL B C 1
ATOM 1209 O O . VAL B 1 49 ? -4.086 1.801 -3.355 1 96.69 49 VAL B O 1
ATOM 1212 N N . HIS B 1 50 ? -5.152 0.129 -2.359 1 95.75 50 HIS B N 1
ATOM 1213 C CA . HIS B 1 50 ? -6.434 0.496 -2.953 1 95.75 50 HIS B CA 1
ATOM 1214 C C . HIS B 1 50 ? -6.922 1.843 -2.428 1 95.75 50 HIS B C 1
ATOM 1216 O O . HIS B 1 50 ? -7.52 2.625 -3.17 1 95.75 50 HIS B O 1
ATOM 1222 N N . LEU B 1 51 ? -6.637 2.129 -1.191 1 95.94 51 LEU B 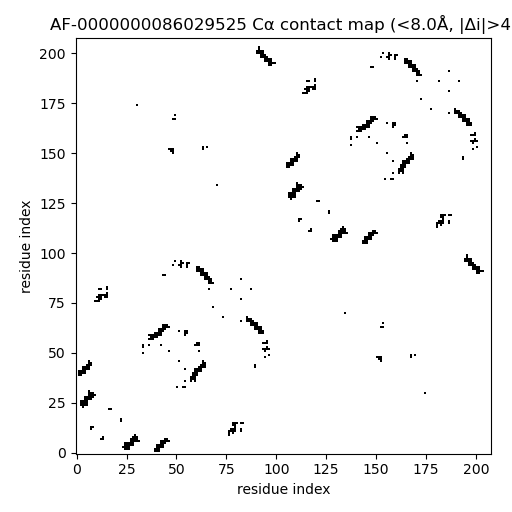N 1
ATOM 1223 C CA . LEU B 1 51 ? -7.023 3.43 -0.655 1 95.94 51 LEU B CA 1
ATOM 1224 C C . LEU B 1 51 ? -6.129 4.531 -1.21 1 95.94 51 LEU B C 1
ATOM 1226 O O . LEU B 1 51 ? -6.598 5.637 -1.491 1 95.94 51 LEU B O 1
ATOM 1230 N N . ALA B 1 52 ? -4.836 4.207 -1.328 1 98.19 52 ALA B N 1
ATOM 1231 C CA . ALA B 1 52 ? -3.936 5.16 -1.978 1 98.19 52 ALA B CA 1
ATOM 1232 C C . ALA B 1 52 ? -4.422 5.5 -3.385 1 98.19 52 ALA B C 1
ATOM 1234 O O . ALA B 1 52 ? -4.371 6.656 -3.803 1 98.19 52 ALA B O 1
ATOM 1235 N N . ALA B 1 53 ? -4.895 4.496 -4.086 1 98.38 53 ALA B N 1
ATOM 1236 C CA . ALA B 1 53 ? -5.422 4.711 -5.434 1 98.38 53 ALA B CA 1
ATOM 1237 C C . ALA B 1 53 ? -6.629 5.648 -5.406 1 98.38 53 ALA B C 1
ATOM 1239 O O . ALA B 1 53 ? -6.773 6.508 -6.281 1 98.38 53 ALA B O 1
ATOM 1240 N N . GLN B 1 54 ? -7.461 5.449 -4.434 1 98.12 54 GLN B N 1
ATOM 1241 C CA . GLN B 1 54 ? -8.633 6.312 -4.32 1 98.12 54 GLN B CA 1
ATOM 1242 C C . GLN B 1 54 ? -8.227 7.75 -4.02 1 98.12 54 GLN B C 1
ATOM 1244 O O . GLN B 1 54 ? -8.805 8.688 -4.566 1 98.12 54 GLN B O 1
ATOM 1249 N N . VAL B 1 55 ? -7.273 7.938 -3.127 1 98.62 55 VAL B N 1
ATOM 1250 C CA . VAL B 1 55 ? -6.75 9.258 -2.809 1 98.62 55 VAL B CA 1
ATOM 1251 C C . VAL B 1 55 ? -6.242 9.938 -4.082 1 98.62 55 VAL B C 1
ATOM 1253 O O . VAL B 1 55 ? -6.605 11.078 -4.371 1 98.62 55 VAL B O 1
ATOM 1256 N N . CYS B 1 56 ? -5.418 9.219 -4.84 1 98.62 56 CYS B N 1
ATOM 1257 C CA . CYS B 1 56 ? -4.859 9.758 -6.078 1 98.62 56 CYS B CA 1
ATOM 1258 C C . CYS B 1 56 ? -5.961 10.062 -7.082 1 98.62 56 CYS B C 1
ATOM 1260 O O . CYS B 1 56 ? -5.91 11.086 -7.773 1 98.62 56 CYS B O 1
ATOM 1262 N N . ALA B 1 57 ? -6.91 9.211 -7.164 1 98.31 57 ALA B N 1
ATOM 1263 C CA . ALA B 1 57 ? -8.008 9.383 -8.117 1 98.31 57 ALA B CA 1
ATOM 1264 C C . ALA B 1 57 ? -8.797 10.648 -7.816 1 98.31 57 ALA B C 1
ATOM 1266 O O . ALA B 1 57 ? -9.359 11.266 -8.727 1 98.31 57 ALA B O 1
ATOM 1267 N N . LYS B 1 58 ? -8.82 11.078 -6.625 1 98.12 58 LYS B N 1
ATOM 1268 C CA . LYS B 1 58 ? -9.547 12.281 -6.223 1 98.12 58 LYS B CA 1
ATOM 1269 C C . LYS B 1 58 ? -8.742 13.539 -6.547 1 98.12 58 LYS B C 1
ATOM 1271 O O . LYS B 1 58 ? -9.242 14.656 -6.391 1 98.12 58 LYS B O 1
ATOM 1276 N N . GLY B 1 59 ? -7.562 13.328 -6.902 1 98.19 59 GLY B N 1
ATOM 1277 C CA . GLY B 1 59 ? -6.707 14.469 -7.219 1 98.19 59 GLY B CA 1
ATOM 1278 C C . GLY B 1 59 ? -5.91 14.961 -6.027 1 98.19 59 GLY B C 1
ATOM 1279 O O . GLY B 1 59 ? -5.387 16.078 -6.043 1 98.19 59 GLY B O 1
ATOM 1280 N N . ALA B 1 60 ? -5.848 14.195 -4.945 1 98.62 60 ALA B N 1
ATOM 1281 C CA . ALA B 1 60 ? -5 14.508 -3.797 1 98.62 60 ALA B CA 1
ATOM 1282 C C . ALA B 1 60 ? -3.607 13.906 -3.967 1 98.62 60 ALA B C 1
ATOM 1284 O O . ALA B 1 60 ? -3.424 12.953 -4.727 1 98.62 60 ALA B O 1
ATOM 1285 N N . ALA B 1 61 ? -2.648 14.516 -3.35 1 98.38 61 ALA B N 1
ATOM 1286 C CA . ALA B 1 61 ? -1.291 13.969 -3.35 1 98.38 61 ALA B CA 1
ATOM 1287 C C . ALA B 1 61 ? -1.113 12.938 -2.244 1 98.38 61 ALA B C 1
ATOM 1289 O O . ALA B 1 61 ? -1.628 13.102 -1.136 1 98.38 61 ALA B O 1
ATOM 1290 N N . PHE B 1 62 ? -0.375 11.883 -2.561 1 98.69 62 PHE B N 1
ATOM 1291 C CA . PHE B 1 62 ? -0.158 10.805 -1.598 1 98.69 62 PHE B CA 1
ATOM 1292 C C . PHE B 1 62 ? 1.33 10.594 -1.354 1 98.69 62 PHE B C 1
ATOM 1294 O O . PHE B 1 62 ? 2.092 10.359 -2.293 1 98.69 62 PHE B O 1
ATOM 1301 N N . TYR B 1 63 ? 1.716 10.75 -0.102 1 98.44 63 TYR B N 1
ATOM 1302 C CA . TYR B 1 63 ? 3.068 10.445 0.351 1 98.44 63 TYR B CA 1
ATOM 1303 C C . TYR B 1 63 ? 3.076 9.227 1.269 1 98.44 63 TYR B C 1
ATOM 1305 O O . TYR B 1 63 ? 2.416 9.227 2.311 1 98.44 63 TYR B O 1
ATOM 1313 N N . PHE B 1 64 ? 3.828 8.258 0.848 1 97.94 64 PHE B N 1
ATOM 1314 C CA . PHE B 1 64 ? 3.922 7.016 1.613 1 97.94 64 PHE B CA 1
ATOM 1315 C C . PHE B 1 64 ? 5.062 7.09 2.623 1 97.94 64 PHE B C 1
ATOM 1317 O O . PHE B 1 64 ? 6.168 7.516 2.287 1 97.94 64 PHE B O 1
ATOM 1324 N N . LEU B 1 65 ? 4.73 6.773 3.871 1 96.81 65 LEU B N 1
ATOM 1325 C CA . LEU B 1 65 ? 5.762 6.652 4.895 1 96.81 65 LEU B CA 1
ATOM 1326 C C . LEU B 1 65 ? 6.531 5.348 4.742 1 96.81 65 LEU B C 1
ATOM 1328 O O . LEU B 1 65 ? 5.984 4.266 4.973 1 96.81 65 LEU B O 1
ATOM 1332 N N . GLN B 1 66 ? 7.73 5.488 4.344 1 94.19 66 GLN B N 1
ATOM 1333 C CA . GLN B 1 66 ? 8.602 4.328 4.188 1 94.19 66 GLN B CA 1
ATOM 1334 C C . GLN B 1 66 ? 9.461 4.117 5.434 1 94.19 66 GLN B C 1
ATOM 1336 O O . GLN B 1 66 ? 10.086 5.055 5.93 1 94.19 66 GLN B O 1
ATOM 1341 N N . MET B 1 67 ? 9.375 2.979 5.883 1 90.69 67 MET B N 1
ATOM 1342 C CA . MET B 1 67 ? 10.219 2.541 6.988 1 90.69 67 MET B CA 1
ATOM 1343 C C . MET B 1 67 ? 11.125 1.39 6.562 1 90.69 67 MET B C 1
ATOM 1345 O O . MET B 1 67 ? 10.695 0.235 6.535 1 90.69 67 MET B O 1
ATOM 1349 N N . PRO B 1 68 ? 12.367 1.844 6.145 1 87.19 68 PRO B N 1
ATOM 1350 C CA . PRO B 1 68 ? 13.281 0.736 5.848 1 87.19 68 PRO B CA 1
ATOM 1351 C C . PRO B 1 68 ? 13.438 -0.228 7.02 1 87.19 68 PRO B C 1
ATOM 1353 O O . PRO B 1 68 ? 13.875 0.176 8.102 1 87.19 68 PRO B O 1
ATOM 1356 N N . GLN B 1 69 ? 12.938 -1.38 6.863 1 82.81 69 GLN B N 1
ATOM 1357 C CA . GLN B 1 69 ? 13.016 -2.402 7.902 1 82.81 69 GLN B CA 1
ATOM 1358 C C . GLN B 1 69 ? 13.023 -3.803 7.297 1 82.81 69 GLN B C 1
ATOM 1360 O O . GLN B 1 69 ? 12.625 -3.988 6.145 1 82.81 69 GLN B O 1
ATOM 1365 N N . GLN B 1 70 ? 13.562 -4.66 8.148 1 80.88 70 GLN B N 1
ATOM 1366 C CA . GLN B 1 70 ? 13.469 -6.055 7.738 1 80.88 70 GLN B CA 1
ATOM 1367 C C . GLN B 1 70 ? 12.023 -6.531 7.715 1 80.88 70 GLN B C 1
ATOM 1369 O O . GLN B 1 70 ? 11.195 -6.07 8.508 1 80.88 70 GLN B O 1
ATOM 1374 N N . PRO B 1 71 ? 11.68 -7.406 6.719 1 76.62 71 PRO B N 1
ATOM 1375 C CA . PRO B 1 71 ? 10.305 -7.879 6.566 1 76.62 71 PRO B CA 1
ATOM 1376 C C . PRO B 1 71 ? 9.719 -8.406 7.871 1 76.62 71 PRO B C 1
ATOM 1378 O O . PRO B 1 71 ? 8.539 -8.188 8.156 1 76.62 71 PRO B O 1
ATOM 1381 N N . GLU B 1 72 ? 10.609 -8.945 8.711 1 74.69 72 GLU B N 1
ATOM 1382 C CA . GLU B 1 72 ? 10.141 -9.57 9.945 1 74.69 72 GLU B CA 1
ATOM 1383 C C . GLU B 1 72 ? 9.766 -8.523 10.992 1 74.69 72 GLU B C 1
ATOM 1385 O O . GLU B 1 72 ? 9.086 -8.836 11.977 1 74.69 72 GLU B O 1
ATOM 1390 N N . GLN B 1 73 ? 10.203 -7.348 10.688 1 78.69 73 GLN B N 1
ATOM 1391 C CA . GLN B 1 73 ? 9.984 -6.297 11.68 1 78.69 73 GLN B CA 1
ATOM 1392 C C . GLN B 1 73 ? 8.766 -5.457 11.328 1 78.69 73 GLN B C 1
ATOM 1394 O O . GLN B 1 73 ? 8.367 -4.574 12.094 1 78.69 73 GLN B O 1
ATOM 1399 N N . ARG B 1 74 ? 8.219 -5.828 10.188 1 72.56 74 ARG B N 1
ATOM 1400 C CA . ARG B 1 74 ? 7.039 -5.059 9.805 1 72.56 74 ARG B CA 1
ATOM 1401 C C . ARG B 1 74 ? 5.895 -5.27 10.789 1 72.56 74 ARG B C 1
ATOM 1403 O O . ARG B 1 74 ? 5.688 -6.383 11.273 1 72.56 74 ARG B O 1
ATOM 1410 N N . GLY B 1 75 ? 5.273 -4.246 11.109 1 72.25 75 GLY B N 1
ATOM 1411 C CA . GLY B 1 75 ? 4.219 -4.309 12.109 1 72.25 75 GLY B CA 1
ATOM 1412 C C . GLY B 1 75 ? 4.711 -4.012 13.508 1 72.25 75 GLY B C 1
ATOM 1413 O O . GLY B 1 75 ? 3.91 -3.889 14.438 1 72.25 75 GLY B O 1
ATOM 1414 N N . SER B 1 76 ? 5.992 -3.861 13.641 1 78.19 76 SER B N 1
ATOM 1415 C CA . SER B 1 76 ? 6.574 -3.539 14.938 1 78.19 76 SER B CA 1
ATOM 1416 C C . SER B 1 76 ? 6.41 -2.061 15.266 1 78.19 76 SER B C 1
ATOM 1418 O O . SER B 1 76 ? 6.262 -1.231 14.367 1 78.19 76 SER B O 1
ATOM 1420 N N . GLU B 1 77 ? 6.477 -1.833 16.516 1 86.12 77 GLU B N 1
ATOM 1421 C CA . GLU B 1 77 ? 6.41 -0.448 16.969 1 86.12 77 GLU B CA 1
ATOM 1422 C C . GLU B 1 77 ? 7.809 0.147 17.125 1 86.12 77 GLU B C 1
ATOM 1424 O O . GLU B 1 77 ? 8.695 -0.486 17.703 1 86.12 77 GLU B O 1
ATOM 1429 N N . TYR B 1 78 ? 7.977 1.319 16.578 1 91.19 78 TYR B N 1
ATOM 1430 C CA . TYR B 1 78 ? 9.219 2.076 16.672 1 91.19 78 TYR B CA 1
ATOM 1431 C C . TYR B 1 78 ? 8.992 3.432 17.328 1 91.19 78 TYR B C 1
ATOM 1433 O O . TYR B 1 78 ? 7.906 4.012 17.203 1 91.19 78 TYR B O 1
ATOM 1441 N N . SER B 1 79 ? 10.047 3.82 18.078 1 93.75 79 SER B N 1
ATOM 1442 C CA . SER B 1 79 ? 10.023 5.211 18.531 1 93.75 79 SER B CA 1
ATOM 1443 C C . SER B 1 79 ? 10.375 6.164 17.391 1 93.75 79 SER B C 1
ATOM 1445 O O . SER B 1 79 ? 10.891 5.738 16.359 1 93.75 79 SER B O 1
ATOM 1447 N N . ALA B 1 80 ? 10.125 7.406 17.609 1 95.81 80 ALA B N 1
ATOM 1448 C CA . ALA B 1 80 ? 10.484 8.422 16.625 1 95.81 80 ALA B CA 1
ATOM 1449 C C . ALA B 1 80 ? 11.984 8.406 16.344 1 95.81 80 ALA B C 1
ATOM 1451 O O . ALA B 1 80 ? 12.406 8.531 15.195 1 95.81 80 ALA B O 1
ATOM 1452 N N . GLU B 1 81 ? 12.695 8.258 17.391 1 95.38 81 GLU B N 1
ATOM 1453 C CA . GLU B 1 81 ? 14.148 8.242 17.25 1 95.38 81 GLU B CA 1
ATOM 1454 C C . GLU B 1 81 ? 14.609 7.02 16.453 1 95.38 81 GLU B C 1
ATOM 1456 O O . GLU B 1 81 ? 15.484 7.125 15.594 1 95.38 81 GLU B O 1
ATOM 1461 N N . GLU B 1 82 ? 14.008 5.906 16.766 1 94.5 82 GLU B N 1
ATOM 1462 C CA . GLU B 1 82 ? 14.336 4.688 16.031 1 94.5 82 GLU B CA 1
ATOM 1463 C C . GLU B 1 82 ? 13.953 4.805 14.562 1 94.5 82 GLU B C 1
ATOM 1465 O O . GLU B 1 82 ? 14.688 4.348 13.688 1 94.5 82 GLU B O 1
ATOM 1470 N N . MET B 1 83 ? 12.852 5.461 14.297 1 95.12 83 MET B N 1
ATOM 1471 C CA . MET B 1 83 ? 12.414 5.668 12.922 1 95.12 83 MET B CA 1
ATOM 1472 C C . MET B 1 83 ? 13.414 6.535 12.156 1 95.12 83 MET B C 1
ATOM 1474 O O . MET B 1 83 ? 13.781 6.219 11.023 1 95.12 83 MET B O 1
ATOM 1478 N N . THR B 1 84 ? 13.82 7.559 12.82 1 95 84 THR B N 1
ATOM 1479 C CA . THR B 1 84 ? 14.805 8.453 12.203 1 95 84 THR B CA 1
ATOM 1480 C C . THR B 1 84 ? 16.094 7.707 11.906 1 95 84 THR B C 1
ATOM 1482 O O . THR B 1 84 ? 16.641 7.816 10.805 1 95 84 THR B O 1
ATOM 1485 N N . ARG B 1 85 ? 16.5 6.887 12.82 1 94.19 85 ARG B N 1
ATOM 1486 C CA . ARG B 1 85 ? 17.734 6.137 12.664 1 94.19 85 ARG B CA 1
ATOM 1487 C C . ARG B 1 85 ? 17.609 5.105 11.547 1 94.19 85 ARG B C 1
ATOM 1489 O O . ARG B 1 85 ? 18.578 4.855 10.82 1 94.19 85 ARG B O 1
ATOM 1496 N N . ALA B 1 86 ? 16.438 4.582 11.453 1 93 86 ALA B N 1
ATOM 1497 C CA . ALA B 1 86 ? 16.203 3.553 10.445 1 93 86 ALA B CA 1
ATOM 1498 C C . ALA B 1 86 ? 16.078 4.168 9.047 1 93 86 ALA B C 1
ATOM 1500 O O . ALA B 1 86 ? 16.078 3.449 8.047 1 93 86 ALA B O 1
ATOM 1501 N N . GLY B 1 87 ? 15.938 5.492 8.977 1 94.75 87 GLY B N 1
ATOM 1502 C CA . GLY B 1 87 ? 15.852 6.16 7.684 1 94.75 87 GLY B CA 1
ATOM 1503 C C . GLY B 1 87 ? 14.422 6.32 7.191 1 94.75 87 GLY B C 1
ATOM 1504 O O . GLY B 1 87 ? 14.18 6.312 5.984 1 94.75 87 GLY B O 1
ATOM 1505 N N . ALA B 1 88 ? 13.484 6.43 8.141 1 95.38 88 ALA B N 1
ATOM 1506 C CA . ALA B 1 88 ? 12.094 6.691 7.777 1 95.38 88 ALA B CA 1
ATOM 1507 C C . ALA B 1 88 ? 11.977 7.953 6.93 1 95.38 88 ALA B C 1
ATOM 1509 O O . ALA B 1 88 ? 12.648 8.953 7.191 1 95.38 88 ALA B O 1
ATOM 1510 N N . CYS B 1 89 ? 11.148 7.898 5.918 1 95.94 89 CYS B N 1
ATOM 1511 C CA . CYS B 1 89 ? 10.969 9.055 5.047 1 95.94 89 CYS B CA 1
ATOM 1512 C C . CYS B 1 89 ? 9.609 9 4.352 1 95.94 89 CYS B C 1
ATOM 1514 O O . CYS B 1 89 ? 8.938 7.969 4.375 1 95.94 89 CYS B O 1
ATOM 1516 N N . LEU B 1 90 ? 9.203 10.117 3.822 1 96.94 90 LEU B N 1
ATOM 1517 C CA . LEU B 1 90 ? 7.992 10.227 3.016 1 96.94 90 LEU B CA 1
ATOM 1518 C C . LEU B 1 90 ? 8.336 10.383 1.539 1 96.94 90 LEU B C 1
ATOM 1520 O O . LEU B 1 90 ? 9.172 11.211 1.174 1 96.94 90 LEU B O 1
ATOM 1524 N N . ARG B 1 91 ? 7.715 9.539 0.739 1 97.12 91 ARG B N 1
ATOM 1525 C CA . ARG B 1 91 ? 7.91 9.633 -0.704 1 97.12 91 ARG B CA 1
ATOM 1526 C C . ARG B 1 91 ? 6.57 9.688 -1.435 1 97.12 91 ARG B C 1
ATOM 1528 O O . ARG B 1 91 ? 5.621 9 -1.054 1 97.12 91 ARG B O 1
ATOM 1535 N N . ARG B 1 92 ? 6.59 10.43 -2.502 1 98.31 92 ARG B N 1
ATOM 1536 C CA . ARG B 1 92 ? 5.348 10.641 -3.236 1 98.31 92 ARG B CA 1
ATOM 1537 C C . ARG B 1 92 ? 5.137 9.539 -4.273 1 98.31 92 ARG B C 1
ATOM 1539 O O . ARG B 1 92 ? 6.062 9.188 -5.008 1 98.31 92 ARG B O 1
ATOM 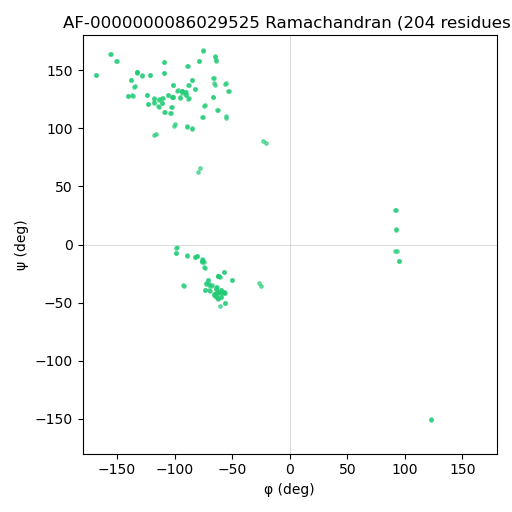1546 N N . PHE B 1 93 ? 3.949 9.086 -4.336 1 98.62 93 PHE B N 1
ATOM 1547 C CA . PHE B 1 93 ? 3.598 8.047 -5.297 1 98.62 93 PHE B CA 1
ATOM 1548 C C . PHE B 1 93 ? 2.316 8.406 -6.039 1 98.62 93 PHE B C 1
ATOM 1550 O O . PHE B 1 93 ? 1.472 9.133 -5.512 1 98.62 93 PHE B O 1
ATOM 1557 N N . ASP B 1 94 ? 2.219 7.988 -7.246 1 98.69 94 ASP B N 1
ATOM 1558 C CA . ASP B 1 94 ? 0.955 7.879 -7.965 1 98.69 94 ASP B CA 1
ATOM 1559 C C . ASP B 1 94 ? 0.478 6.43 -8.016 1 98.69 94 ASP B C 1
ATOM 1561 O O . ASP B 1 94 ? 1.246 5.531 -8.367 1 98.69 94 ASP B O 1
ATOM 1565 N N . VAL B 1 95 ? -0.701 6.207 -7.609 1 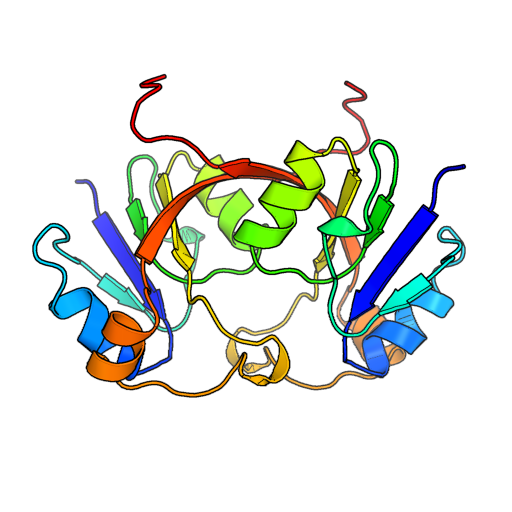98.69 95 VAL B N 1
ATOM 1566 C CA . VAL B 1 95 ? -1.308 4.883 -7.566 1 98.69 95 VAL B CA 1
ATOM 1567 C C . VAL B 1 95 ? -2.613 4.887 -8.359 1 98.69 95 VAL B C 1
ATOM 1569 O O . VAL B 1 95 ? -3.494 5.711 -8.109 1 98.69 95 VAL B O 1
ATOM 1572 N N . ARG B 1 96 ? -2.746 3.895 -9.305 1 98.56 96 ARG B N 1
ATOM 1573 C CA . ARG B 1 96 ? -3.912 3.893 -10.18 1 98.56 96 ARG B CA 1
ATOM 1574 C C . ARG B 1 96 ? -4.477 2.484 -10.336 1 98.56 96 ARG B C 1
ATOM 1576 O O . ARG B 1 96 ? -3.734 1.542 -10.633 1 98.56 96 ARG B O 1
ATOM 1583 N N . LEU B 1 97 ? -5.711 2.34 -10.117 1 98.12 97 LEU B N 1
ATOM 1584 C CA . LEU B 1 97 ? -6.422 1.118 -10.477 1 98.12 97 LEU B CA 1
ATOM 1585 C C . LEU B 1 97 ? -6.473 0.944 -11.992 1 98.12 97 LEU B C 1
ATOM 1587 O O . LEU B 1 97 ? -6.809 1.883 -12.719 1 98.12 97 LEU B O 1
ATOM 1591 N N . LEU B 1 98 ? -6.043 -0.221 -12.445 1 96.19 98 LEU B N 1
ATOM 1592 C CA . LEU B 1 98 ? -6.078 -0.492 -13.883 1 96.19 98 LEU B CA 1
ATOM 1593 C C . LEU B 1 98 ? -7.285 -1.356 -14.242 1 96.19 98 LEU B C 1
ATOM 1595 O O . LEU B 1 98 ? -7.562 -2.35 -13.562 1 96.19 98 LEU B O 1
ATOM 1599 N N . GLU B 1 99 ? -8.359 -0.843 -14.781 1 81.25 99 GLU B N 1
ATOM 1600 C CA . GLU B 1 99 ? -9.531 -1.608 -15.188 1 81.25 99 GLU B CA 1
ATOM 1601 C C . GLU B 1 99 ? -9.188 -2.615 -16.281 1 81.25 99 GLU B C 1
ATOM 1603 O O . GLU B 1 99 ? -8.289 -2.375 -17.094 1 81.25 99 GLU B O 1
ATOM 1608 N N . ASP B 1 100 ? -9.266 -3.895 -16.125 1 63.69 100 ASP B N 1
ATOM 1609 C CA . ASP B 1 100 ? -9.047 -4.902 -17.156 1 63.69 100 ASP B CA 1
ATOM 1610 C C . ASP B 1 100 ? -9.352 -4.34 -18.547 1 63.69 100 ASP B C 1
ATOM 1612 O O . ASP B 1 100 ? -9.023 -4.961 -19.562 1 63.69 100 ASP B O 1
ATOM 1616 N N . GLY B 1 101 ? -10.289 -3.443 -18.703 1 50.22 101 GLY B N 1
ATOM 1617 C CA . GLY B 1 101 ? -10.555 -3.088 -20.094 1 50.22 101 GLY B CA 1
ATOM 1618 C C . GLY B 1 101 ? -9.344 -2.492 -20.797 1 50.22 101 GLY B C 1
ATOM 1619 O O . GLY B 1 101 ? -9.312 -2.408 -22.031 1 50.22 101 GLY B O 1
ATOM 1620 N N . GLU B 1 102 ? -8.719 -1.443 -20.234 1 39.34 102 GLU B N 1
ATOM 1621 C CA . GLU B 1 102 ? -7.855 -0.622 -21.078 1 39.34 102 GLU B CA 1
ATOM 1622 C C . GLU B 1 102 ? -6.512 -1.305 -21.312 1 39.34 102 GLU B C 1
ATOM 1624 O O . GLU B 1 102 ? -5.75 -1.54 -20.375 1 39.34 102 GLU B O 1
ATOM 1629 N N . LYS B 1 103 ? -6.445 -2.324 -21.938 1 37.72 103 LYS B N 1
ATOM 1630 C CA . LYS B 1 103 ? -5.281 -2.783 -22.703 1 37.72 103 LYS B CA 1
ATOM 1631 C C . LYS B 1 103 ? -4.355 -1.622 -23.031 1 37.72 103 LYS B C 1
ATOM 1633 O O . LYS B 1 103 ? -4.766 -0.659 -23.688 1 37.72 103 LYS B O 1
ATOM 1638 N N . GLN B 1 104 ? -3.363 -1.177 -22.219 1 28.73 104 GLN B N 1
ATOM 1639 C CA . GLN B 1 104 ? -2.396 -0.397 -22.984 1 28.73 104 GLN B CA 1
ATOM 1640 C C . GLN B 1 104 ? -1.852 -1.201 -24.156 1 28.73 104 GLN B C 1
ATOM 1642 O O . GLN B 1 104 ? -1.492 -2.371 -24 1 28.73 104 GLN B O 1
#

Nearest PDB structures (foldseek):
  1rlj-assembly1_A  TM=4.887E-01  e=1.403E+00  Bacillus subtilis
  8e8t-assembly2_B-2  TM=4.819E-01  e=2.838E+00  Homo sapiens
  4rv4-assembly2_C-2  TM=3.536E-01  e=1.316E+00  Bacillus anthracis
  1svu-assembly1_A  TM=3.292E-01  e=1.595E+00  Haemophilus haemolyticus
  1rlj-assembly1_A  TM=4.370E-01  e=1.148E+00  Bacillus subtilis